Protein AF-A0A7V5YYI8-F1 (afdb_monomer)

Secondary structure (DSSP, 8-state):
--HHHHHHHHHHHHT-SSHHHHHHHHHH-GGGGSHHHHHHHHHHHHHHHHTT-HHHHHHHHHHHHHHHHHHHH-HHHHHHHHHHHHHHHHHHHHHHHHHHS-SS--HHHHHHHHHHT--SHHHHHHHHHH-THHHH-HHHHHHHHHHHHHHHHTT-HHHHHHHHHHHHHHHHHHHS-HHHHHHHHHHHSSSHHHHHHHHHH-GGGGSHHHHHHHHHHHHHHHHTT-HHHHHHHHHHHHHHHHHHHH-HHHHHHHHHHHHSS----

Radius of gyration: 24.57 Å; Cα contacts (8 Å, |Δi|>4): 211; chains: 1; bounding box: 51×62×62 Å

Structure (mmCIF, N/CA/C/O backbone):
data_AF-A0A7V5YYI8-F1
#
_entry.id   AF-A0A7V5YYI8-F1
#
loop_
_atom_site.group_PDB
_atom_site.id
_atom_site.type_symbol
_atom_site.label_atom_id
_atom_site.label_alt_id
_atom_site.label_comp_id
_atom_site.label_asym_id
_atom_site.label_entity_id
_atom_site.label_seq_id
_atom_site.pdbx_PDB_ins_code
_atom_site.Cartn_x
_atom_site.Cartn_y
_atom_site.Cartn_z
_atom_site.occupancy
_atom_site.B_iso_or_equiv
_atom_site.auth_seq_id
_atom_site.auth_comp_id
_atom_site.auth_asym_id
_atom_site.auth_atom_id
_atom_site.pdbx_PDB_model_num
ATOM 1 N N . MET A 1 1 ? 4.344 -17.122 32.548 1.00 56.44 1 MET A N 1
ATOM 2 C CA . MET A 1 1 ? 3.849 -16.852 31.183 1.00 56.44 1 MET A CA 1
ATOM 3 C C . MET A 1 1 ? 5.067 -16.509 30.345 1.00 56.44 1 MET A C 1
ATOM 5 O O . MET A 1 1 ? 5.864 -15.720 30.839 1.00 56.44 1 MET A O 1
ATOM 9 N N . SER A 1 2 ? 5.292 -17.155 29.197 1.00 69.56 2 SER A N 1
ATOM 10 C CA . SER A 1 2 ? 6.447 -16.825 28.349 1.00 69.56 2 SER A CA 1
ATOM 11 C C . SER A 1 2 ? 6.115 -15.616 27.478 1.00 69.56 2 SER A C 1
ATOM 13 O O . SER A 1 2 ? 5.008 -15.518 26.955 1.00 69.56 2 SER A O 1
ATOM 15 N N . ILE A 1 3 ? 7.074 -14.702 27.344 1.00 70.69 3 ILE A N 1
ATOM 16 C CA . ILE A 1 3 ? 6.994 -13.533 26.455 1.00 70.69 3 ILE A CA 1
ATOM 17 C C . ILE A 1 3 ? 6.739 -13.980 25.005 1.00 70.69 3 ILE A C 1
ATOM 19 O O . ILE A 1 3 ? 5.979 -13.334 24.291 1.00 70.69 3 ILE A O 1
ATOM 23 N N . ASP A 1 4 ? 7.272 -15.143 24.629 1.00 77.12 4 ASP A N 1
ATOM 24 C CA . ASP A 1 4 ? 7.155 -15.722 23.288 1.00 77.12 4 ASP A CA 1
ATOM 25 C C . ASP A 1 4 ? 5.700 -15.960 22.853 1.00 77.12 4 ASP A C 1
ATOM 27 O O . ASP A 1 4 ? 5.361 -15.707 21.704 1.00 77.12 4 ASP A O 1
ATOM 31 N N . ARG A 1 5 ? 4.807 -16.368 23.773 1.00 84.56 5 ARG A N 1
ATOM 32 C CA . ARG A 1 5 ? 3.385 -16.579 23.435 1.00 84.56 5 ARG A CA 1
ATOM 33 C C . ARG A 1 5 ? 2.636 -15.281 23.158 1.00 84.56 5 ARG A C 1
ATOM 35 O O . ARG A 1 5 ? 1.771 -15.254 22.293 1.00 84.56 5 ARG A O 1
ATOM 42 N N . LEU A 1 6 ? 2.945 -14.220 23.905 1.00 88.38 6 LEU A N 1
ATOM 43 C CA . LEU A 1 6 ? 2.296 -12.926 23.706 1.00 88.38 6 LEU A CA 1
ATOM 44 C C . LEU A 1 6 ? 2.734 -12.299 22.379 1.00 88.38 6 LEU A C 1
ATOM 46 O O . LEU A 1 6 ? 1.905 -11.737 21.672 1.00 88.38 6 LEU A O 1
ATOM 50 N N . ALA A 1 7 ? 4.022 -12.413 22.045 1.00 86.50 7 ALA A N 1
ATOM 51 C CA . ALA A 1 7 ? 4.552 -11.935 20.774 1.00 86.50 7 ALA A CA 1
ATOM 52 C C . ALA A 1 7 ? 3.894 -12.654 19.585 1.00 86.50 7 ALA A C 1
ATOM 54 O O . ALA A 1 7 ? 3.411 -11.986 18.677 1.00 86.50 7 ALA A O 1
ATOM 55 N N . GLU A 1 8 ? 3.791 -13.986 19.640 1.00 88.88 8 GLU A N 1
ATOM 56 C CA . GLU A 1 8 ? 3.141 -14.794 18.600 1.00 88.88 8 GLU A CA 1
ATOM 57 C C . GLU A 1 8 ? 1.654 -14.438 18.431 1.00 88.88 8 GLU A C 1
ATOM 59 O O . GLU A 1 8 ? 1.198 -14.188 17.317 1.00 88.88 8 GLU A O 1
ATOM 64 N N . ALA A 1 9 ? 0.892 -14.344 19.528 1.00 92.56 9 ALA A N 1
ATOM 65 C CA . ALA A 1 9 ? -0.520 -13.964 19.462 1.00 92.56 9 ALA A CA 1
ATOM 66 C C . ALA A 1 9 ? -0.716 -12.550 18.887 1.00 92.56 9 ALA A C 1
ATOM 68 O O . ALA A 1 9 ? -1.695 -12.289 18.189 1.00 92.56 9 ALA A O 1
ATOM 69 N N . MET A 1 10 ? 0.205 -11.630 19.183 1.00 92.31 10 MET A N 1
ATOM 70 C CA . MET A 1 10 ? 0.140 -10.258 18.688 1.00 92.31 10 MET A CA 1
ATOM 71 C C . MET A 1 10 ? 0.493 -10.174 17.205 1.00 92.31 10 MET A C 1
ATOM 73 O O . MET A 1 10 ? -0.169 -9.449 16.473 1.00 92.31 10 MET A O 1
ATOM 77 N N . GLU A 1 11 ? 1.487 -10.940 16.756 1.00 90.06 11 GLU A N 1
ATOM 78 C CA . GLU A 1 11 ? 1.820 -11.072 15.338 1.00 90.06 11 GLU A CA 1
ATOM 79 C C . GLU A 1 11 ? 0.645 -11.651 14.543 1.00 90.06 11 GLU A C 1
ATOM 81 O O . GLU A 1 11 ? 0.290 -11.106 13.502 1.00 90.06 11 GLU A O 1
ATOM 86 N N . GLN A 1 12 ? -0.008 -12.700 15.055 1.00 92.12 12 GLN A N 1
ATOM 87 C CA . GLN A 1 12 ? -1.204 -13.269 14.428 1.00 92.12 12 GLN A CA 1
ATOM 88 C C . GLN A 1 12 ? -2.349 -12.254 14.363 1.00 92.12 12 GLN A C 1
ATOM 90 O O . GLN A 1 12 ? -2.999 -12.130 13.332 1.00 92.12 12 GLN A O 1
ATOM 95 N N . PHE A 1 13 ? -2.599 -11.520 15.453 1.00 93.69 13 PHE A N 1
ATOM 96 C CA . PHE A 1 13 ? -3.671 -10.525 15.504 1.00 93.69 13 PHE A CA 1
ATOM 97 C C . PHE A 1 13 ? -3.441 -9.369 14.530 1.00 93.69 13 PHE A C 1
ATOM 99 O O . PHE A 1 13 ? -4.373 -8.956 13.854 1.00 93.69 13 PHE A O 1
ATOM 106 N N . VAL A 1 14 ? -2.217 -8.846 14.468 1.00 90.06 14 VAL A N 1
ATOM 107 C CA . VAL A 1 14 ? -1.880 -7.729 13.582 1.00 90.06 14 VAL A CA 1
ATOM 108 C C . VAL A 1 14 ? -1.895 -8.164 12.117 1.00 90.06 14 VAL A C 1
ATOM 110 O O . VAL A 1 14 ? -2.274 -7.372 11.275 1.00 90.06 14 VAL A O 1
ATOM 113 N N . ASN A 1 15 ? -1.526 -9.405 11.795 1.00 88.00 15 ASN A N 1
ATOM 114 C CA . ASN A 1 15 ? -1.472 -9.886 10.409 1.00 88.00 15 ASN A CA 1
ATOM 115 C C . ASN A 1 15 ? -2.723 -10.665 9.964 1.00 88.00 15 ASN A C 1
ATOM 117 O O . ASN A 1 15 ? -2.660 -11.392 8.975 1.00 88.00 15 ASN A O 1
ATOM 121 N N . SER A 1 16 ? -3.837 -10.569 10.691 1.00 90.25 16 SER A N 1
ATOM 122 C CA . SER A 1 16 ? -5.078 -11.262 10.328 1.00 90.25 16 SER A CA 1
ATOM 123 C C . SER A 1 16 ? -5.602 -10.811 8.963 1.00 90.25 16 SER A C 1
ATOM 125 O O . SER A 1 16 ? -5.573 -9.616 8.661 1.00 90.25 16 SER A O 1
ATOM 127 N N . GLU A 1 17 ? -6.162 -11.735 8.185 1.00 81.06 17 GLU A N 1
ATOM 128 C CA . GLU A 1 17 ? -6.687 -11.439 6.847 1.00 81.06 17 GLU A CA 1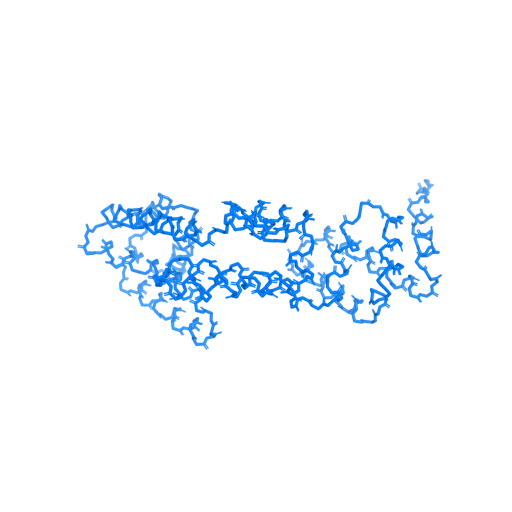
ATOM 129 C C . GLU A 1 17 ? -7.975 -10.605 6.898 1.00 81.06 17 GLU A C 1
ATOM 131 O O . GLU A 1 17 ? -8.233 -9.783 6.015 1.00 81.06 17 GLU A O 1
ATOM 136 N N . ASP A 1 18 ? -8.789 -10.802 7.939 1.00 86.31 18 ASP A N 1
ATOM 137 C CA . ASP A 1 18 ? -10.048 -10.092 8.132 1.00 86.31 18 ASP A CA 1
ATOM 138 C C . ASP A 1 18 ? -10.411 -9.868 9.613 1.00 86.31 18 ASP A C 1
ATOM 140 O O . ASP A 1 18 ? -9.804 -10.406 10.546 1.00 86.31 18 ASP A O 1
ATOM 144 N N . TRP A 1 19 ? -11.445 -9.049 9.834 1.00 88.31 19 TRP A N 1
ATOM 145 C CA . TRP A 1 19 ? -11.933 -8.705 11.171 1.00 88.31 19 TRP A CA 1
ATOM 146 C C . TRP A 1 19 ? -12.510 -9.904 11.943 1.00 88.31 19 TRP A C 1
ATOM 148 O O . TRP A 1 19 ? -12.444 -9.916 13.175 1.00 88.31 19 TRP A O 1
ATOM 158 N N . ASP A 1 20 ? -13.034 -10.927 11.261 1.00 90.75 20 ASP A N 1
ATOM 159 C CA . ASP A 1 20 ? -13.575 -12.134 11.896 1.00 90.75 20 ASP A CA 1
ATOM 160 C C . ASP A 1 20 ? -12.450 -13.052 12.405 1.00 90.75 20 ASP A C 1
ATOM 162 O O . ASP A 1 20 ? -12.562 -13.675 13.468 1.00 90.75 20 ASP A O 1
ATOM 166 N N . GLU A 1 21 ? -11.347 -13.158 11.667 1.00 92.69 21 GLU A N 1
ATOM 167 C CA . GLU A 1 21 ? -10.118 -13.818 12.091 1.00 92.69 21 GLU A CA 1
ATOM 168 C C . GLU A 1 21 ? -9.463 -13.077 13.255 1.00 92.69 21 GLU A C 1
ATOM 170 O O . GLU A 1 21 ? -9.247 -13.690 14.307 1.00 92.69 21 GLU A O 1
ATOM 175 N N . ALA A 1 22 ? -9.245 -11.764 13.128 1.00 93.75 22 ALA A N 1
ATOM 176 C CA . ALA A 1 22 ? -8.729 -10.931 14.213 1.00 93.75 22 ALA A CA 1
ATOM 177 C C . ALA A 1 22 ? -9.541 -11.122 15.500 1.00 93.75 22 ALA A C 1
ATOM 179 O O . ALA A 1 22 ? -8.985 -11.314 16.586 1.00 93.75 22 ALA A O 1
ATOM 180 N N . ARG A 1 23 ? -10.874 -11.138 15.388 1.00 95.31 23 ARG A N 1
ATOM 181 C CA . ARG A 1 23 ? -11.764 -11.354 16.528 1.00 95.31 23 ARG A CA 1
ATOM 182 C C . ARG A 1 23 ? -11.538 -12.711 17.181 1.00 95.31 23 ARG A C 1
ATOM 184 O O . ARG A 1 23 ? -11.415 -12.779 18.404 1.00 95.31 23 ARG A O 1
ATOM 191 N N . ARG A 1 24 ? -11.478 -13.786 16.388 1.00 95.25 24 ARG A N 1
ATOM 192 C CA . ARG A 1 24 ? -11.225 -15.145 16.894 1.00 95.25 24 ARG A CA 1
ATOM 193 C C . ARG A 1 24 ? -9.877 -15.239 17.603 1.00 95.25 24 ARG A C 1
ATOM 195 O O . ARG A 1 24 ? -9.794 -15.895 18.640 1.00 95.25 24 ARG A O 1
ATOM 202 N N . ILE A 1 25 ? -8.851 -14.559 17.093 1.00 96.12 25 ILE A N 1
ATOM 203 C CA . ILE A 1 25 ? -7.525 -14.506 17.720 1.00 96.12 25 ILE A CA 1
ATOM 204 C C . ILE A 1 25 ? -7.603 -13.819 19.087 1.00 96.12 25 ILE A C 1
ATOM 206 O O . ILE A 1 25 ? -7.087 -14.363 20.063 1.00 96.12 25 ILE A O 1
ATOM 210 N N . VAL A 1 26 ? -8.294 -12.680 19.199 1.00 96.19 26 VAL A N 1
ATOM 211 C CA . VAL A 1 26 ? -8.466 -11.973 20.483 1.00 96.19 26 VAL A CA 1
ATOM 212 C C . VAL A 1 26 ? -9.304 -12.786 21.476 1.00 96.19 26 VAL A C 1
ATOM 214 O O . VAL A 1 26 ? -8.990 -12.821 22.665 1.00 96.19 26 VAL A O 1
ATOM 217 N N . GLU A 1 27 ? -10.350 -13.476 21.013 1.00 95.94 27 GLU A N 1
ATOM 218 C CA . GLU A 1 27 ? -11.165 -14.365 21.854 1.00 95.94 27 GLU A CA 1
ATOM 219 C C . GLU A 1 27 ? -10.365 -15.579 22.364 1.00 95.94 27 GLU A C 1
ATOM 221 O O . GLU A 1 27 ? -10.558 -16.003 23.506 1.00 95.94 27 GLU A O 1
ATOM 226 N N . ALA A 1 28 ? -9.458 -16.122 21.545 1.00 95.50 28 ALA A N 1
ATOM 227 C CA . ALA A 1 28 ? -8.606 -17.256 21.902 1.00 95.50 28 ALA A CA 1
ATOM 228 C C . ALA A 1 28 ? -7.411 -16.871 22.792 1.00 95.50 28 ALA A C 1
ATOM 230 O O . ALA A 1 28 ? -6.951 -17.704 23.575 1.00 95.50 28 ALA A O 1
ATOM 231 N N . ASN A 1 29 ? -6.937 -15.624 22.697 1.00 95.31 29 ASN A N 1
ATOM 232 C CA . ASN A 1 29 ? -5.735 -15.129 23.372 1.00 95.31 29 ASN A CA 1
ATOM 233 C C . ASN A 1 29 ? -6.059 -13.892 24.236 1.00 95.31 29 ASN A C 1
ATOM 235 O O . ASN A 1 29 ? -5.705 -12.763 23.877 1.00 95.31 29 ASN A O 1
ATOM 239 N N . PRO A 1 30 ? -6.732 -14.059 25.392 1.00 92.31 30 PRO A N 1
ATOM 240 C CA . PRO A 1 30 ? -7.128 -12.943 26.256 1.00 92.31 30 PRO A CA 1
ATOM 241 C C . PRO A 1 30 ? -5.943 -12.125 26.800 1.00 92.31 30 PRO A C 1
ATOM 243 O O . PRO A 1 30 ? -6.131 -10.989 27.238 1.00 92.31 30 PRO A O 1
ATOM 246 N N . GLU A 1 31 ? -4.719 -12.659 26.763 1.00 93.38 31 GLU A N 1
ATOM 247 C CA . GLU A 1 31 ? -3.481 -11.932 27.054 1.00 93.38 31 GLU A CA 1
ATOM 248 C C . GLU A 1 31 ? -3.262 -10.702 26.160 1.00 93.38 31 GLU A C 1
ATOM 250 O O . GLU A 1 31 ? -2.620 -9.749 26.610 1.00 93.38 31 GLU A O 1
ATOM 255 N N . LEU A 1 32 ? -3.849 -10.662 24.958 1.00 95.50 32 LEU A N 1
ATOM 256 C CA . LEU A 1 32 ? -3.825 -9.493 24.069 1.00 95.50 32 LEU A CA 1
ATOM 257 C C . LEU A 1 32 ? -4.548 -8.279 24.665 1.00 95.50 32 LEU A C 1
ATOM 259 O O . LEU A 1 32 ? -4.256 -7.142 24.310 1.00 95.50 32 LEU A O 1
ATOM 263 N N . LEU A 1 33 ? -5.459 -8.496 25.616 1.00 96.00 33 LEU A N 1
ATOM 264 C CA . LEU A 1 33 ? -6.174 -7.430 26.322 1.00 96.00 33 LEU A CA 1
ATOM 265 C C . LEU A 1 33 ? -5.462 -6.983 27.609 1.00 96.00 33 LEU A C 1
ATOM 267 O O . LEU A 1 33 ? -6.016 -6.203 28.389 1.00 96.00 33 LEU A O 1
ATOM 271 N N . SER A 1 34 ? -4.255 -7.491 27.868 1.00 95.00 34 SER A N 1
ATOM 272 C CA . SER A 1 34 ? -3.467 -7.115 29.041 1.00 95.00 34 SER A CA 1
ATOM 273 C C . SER A 1 34 ? -2.811 -5.740 28.885 1.00 95.00 34 SER A C 1
ATOM 275 O O . SER A 1 34 ? -2.532 -5.279 27.779 1.00 95.00 34 SER A O 1
ATOM 277 N N . ASP A 1 35 ? -2.495 -5.097 30.013 1.00 94.50 35 ASP A N 1
ATOM 278 C CA . ASP A 1 35 ? -1.718 -3.849 30.004 1.00 94.50 35 ASP A CA 1
ATOM 279 C C . ASP A 1 35 ? -0.333 -4.052 29.366 1.00 94.50 35 ASP A C 1
ATOM 281 O O . ASP A 1 35 ? 0.179 -3.151 28.712 1.00 94.50 35 ASP A O 1
ATOM 285 N N . GLN A 1 36 ? 0.247 -5.251 29.500 1.00 93.00 36 GLN A N 1
ATOM 286 C CA . GLN A 1 36 ? 1.530 -5.596 28.888 1.00 93.00 36 GLN A CA 1
ATOM 287 C C . GLN A 1 36 ? 1.454 -5.601 27.355 1.00 93.00 36 GLN A C 1
ATOM 289 O O . GLN A 1 36 ? 2.355 -5.073 26.710 1.00 93.00 36 GLN A O 1
ATOM 294 N N . ALA A 1 37 ? 0.389 -6.162 26.773 1.00 93.25 37 ALA A N 1
ATOM 295 C CA . ALA A 1 37 ? 0.192 -6.180 25.322 1.00 93.25 37 ALA A CA 1
ATOM 296 C C . ALA A 1 37 ? 0.042 -4.758 24.756 1.00 93.25 37 ALA A C 1
ATOM 298 O O . ALA A 1 37 ? 0.705 -4.382 23.791 1.00 93.25 37 ALA A O 1
ATOM 299 N N . LEU A 1 38 ? -0.779 -3.930 25.410 1.00 94.06 38 LEU A N 1
ATOM 300 C CA . LEU A 1 38 ? -0.997 -2.537 25.011 1.00 94.06 38 LEU A CA 1
ATOM 301 C C . LEU A 1 38 ? 0.255 -1.674 25.180 1.00 94.06 38 LEU A C 1
ATOM 303 O O . LEU A 1 38 ? 0.505 -0.791 24.359 1.00 94.06 38 LEU A O 1
ATOM 307 N N . GLN A 1 39 ? 1.046 -1.924 26.223 1.00 94.00 39 GLN A N 1
ATOM 308 C CA . GLN A 1 39 ? 2.329 -1.259 26.420 1.00 94.00 39 GLN A CA 1
ATOM 309 C C . GLN A 1 39 ? 3.310 -1.621 25.300 1.00 94.00 39 GLN A C 1
ATOM 311 O O . GLN A 1 39 ? 3.905 -0.722 24.714 1.00 94.00 39 GLN A O 1
ATOM 316 N N . LEU A 1 40 ? 3.405 -2.903 24.941 1.00 91.44 40 LEU A N 1
ATOM 317 C CA . LEU A 1 40 ? 4.270 -3.369 23.857 1.00 91.44 40 LEU A CA 1
ATOM 318 C C . LEU A 1 40 ? 3.879 -2.758 22.501 1.00 91.44 40 LEU A C 1
ATOM 320 O O . LEU A 1 40 ? 4.746 -2.300 21.762 1.00 91.44 40 LEU A O 1
ATOM 324 N N . LEU A 1 41 ? 2.578 -2.666 22.196 1.00 93.25 41 LEU A N 1
ATOM 325 C CA . LEU A 1 41 ? 2.105 -1.943 21.008 1.00 93.25 41 LEU A CA 1
ATOM 326 C C . LEU A 1 41 ? 2.489 -0.463 21.059 1.00 93.25 41 LEU A C 1
ATOM 328 O O . LEU A 1 41 ? 2.942 0.085 20.061 1.00 93.25 41 LEU A O 1
ATOM 332 N N . SER A 1 42 ? 2.340 0.179 22.219 1.00 94.62 42 SER A N 1
ATOM 333 C CA . SER A 1 42 ? 2.664 1.602 22.394 1.00 94.62 42 SER A CA 1
ATOM 334 C C . SER A 1 42 ? 4.155 1.888 22.176 1.00 94.62 42 SER A C 1
ATOM 336 O O . SER A 1 42 ? 4.503 2.902 21.575 1.00 94.62 42 SER A O 1
ATOM 338 N N . GLU A 1 43 ? 5.025 0.989 22.637 1.00 93.38 43 GLU A N 1
ATOM 339 C CA . GLU A 1 43 ? 6.474 1.048 22.413 1.00 93.38 43 GLU A CA 1
ATOM 340 C C . GLU A 1 43 ? 6.810 0.864 20.927 1.00 93.38 43 GLU A C 1
ATOM 342 O O . GLU A 1 43 ? 7.477 1.721 20.349 1.00 93.38 43 GLU A O 1
ATOM 347 N N . ASN A 1 44 ? 6.245 -0.156 20.271 1.00 90.75 44 ASN A N 1
ATOM 348 C CA . ASN A 1 44 ? 6.439 -0.381 18.834 1.00 90.75 44 ASN A CA 1
ATOM 349 C C . ASN A 1 44 ? 5.975 0.814 17.983 1.00 90.75 44 ASN A C 1
ATOM 351 O O . ASN A 1 44 ? 6.669 1.225 17.056 1.00 90.75 44 ASN A O 1
ATOM 355 N N . ILE A 1 45 ? 4.820 1.406 18.306 1.00 93.94 45 ILE A N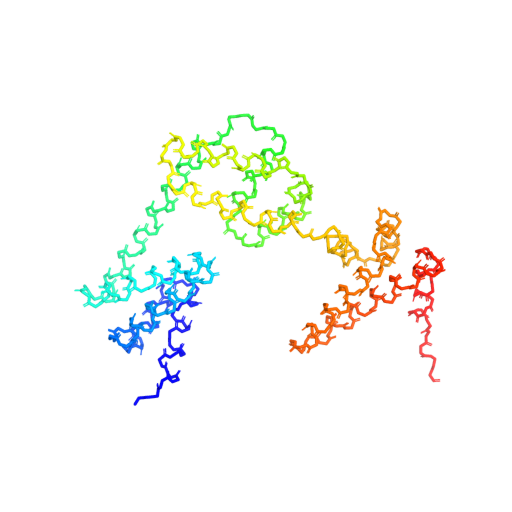 1
ATOM 356 C CA . ILE A 1 45 ? 4.301 2.606 17.631 1.00 93.94 45 ILE A CA 1
ATOM 357 C C . ILE A 1 45 ? 5.294 3.771 17.767 1.00 93.94 45 ILE A C 1
ATOM 359 O O . ILE A 1 45 ? 5.579 4.468 16.790 1.00 93.94 45 ILE A O 1
ATOM 363 N N . ALA A 1 46 ? 5.848 3.990 18.963 1.00 93.62 46 ALA A N 1
ATOM 364 C CA . ALA A 1 46 ? 6.828 5.048 19.199 1.00 93.62 46 ALA A CA 1
ATOM 365 C C . ALA A 1 46 ? 8.145 4.812 18.433 1.00 93.62 46 ALA A C 1
ATOM 367 O O . ALA A 1 46 ? 8.721 5.759 17.883 1.00 93.62 46 ALA A O 1
ATOM 368 N N . ASP A 1 47 ? 8.595 3.561 18.343 1.00 91.81 47 ASP A N 1
ATOM 369 C CA . ASP A 1 47 ? 9.791 3.177 17.590 1.00 91.81 47 ASP A CA 1
ATOM 370 C C . ASP A 1 47 ? 9.599 3.379 16.077 1.00 91.81 47 ASP A C 1
ATOM 372 O O . ASP A 1 47 ? 10.466 3.952 15.402 1.00 91.81 47 ASP A O 1
ATOM 376 N N . TYR A 1 48 ? 8.437 3.003 15.532 1.00 89.88 48 TYR A N 1
ATOM 377 C CA . TYR A 1 48 ? 8.122 3.232 14.119 1.00 89.88 48 TYR A CA 1
ATOM 378 C C . TYR A 1 48 ? 8.025 4.719 13.773 1.00 89.88 48 TYR A C 1
ATOM 380 O O . TYR A 1 48 ? 8.614 5.155 12.782 1.00 89.88 48 TYR A O 1
ATOM 388 N N . ARG A 1 49 ? 7.427 5.542 14.640 1.00 89.62 49 ARG A N 1
ATOM 389 C CA . ARG A 1 49 ? 7.454 7.008 14.481 1.00 89.62 49 ARG A CA 1
ATOM 390 C C . ARG A 1 49 ? 8.870 7.573 14.498 1.00 89.62 49 ARG A C 1
ATOM 392 O O . ARG A 1 49 ? 9.222 8.425 13.684 1.00 89.62 49 ARG A O 1
ATOM 399 N N . THR A 1 50 ? 9.721 7.077 15.393 1.00 91.06 50 THR A N 1
ATOM 400 C CA . THR A 1 50 ? 11.125 7.513 15.479 1.00 91.06 50 THR A CA 1
ATOM 401 C C . THR A 1 50 ? 11.900 7.184 14.199 1.00 91.06 50 THR A C 1
ATOM 403 O O . THR A 1 50 ? 12.752 7.963 13.767 1.00 91.06 50 THR A O 1
ATOM 406 N N . THR A 1 51 ? 11.569 6.066 13.553 1.00 85.94 51 THR A N 1
ATOM 407 C CA . THR A 1 51 ? 12.152 5.639 12.272 1.00 85.94 51 THR A CA 1
ATOM 408 C C . THR A 1 51 ? 11.422 6.193 11.040 1.00 85.94 51 THR A C 1
ATOM 410 O O . THR A 1 51 ? 11.790 5.840 9.921 1.00 85.94 51 THR A O 1
ATOM 413 N N . ARG A 1 52 ? 10.461 7.117 11.225 1.00 83.75 52 ARG A N 1
ATOM 414 C CA . ARG A 1 52 ? 9.642 7.749 10.168 1.00 83.75 52 ARG A CA 1
ATOM 415 C C . ARG A 1 52 ? 8.843 6.751 9.323 1.00 83.75 52 ARG A C 1
ATOM 417 O O . ARG A 1 52 ? 8.654 6.953 8.127 1.00 83.75 52 ARG A O 1
ATOM 424 N N . ARG A 1 53 ? 8.398 5.669 9.956 1.00 77.12 53 ARG A N 1
ATOM 425 C CA . ARG A 1 53 ? 7.479 4.663 9.412 1.00 77.12 53 ARG A CA 1
ATOM 426 C C . ARG A 1 53 ? 6.070 4.953 9.933 1.00 77.12 53 ARG A C 1
ATOM 428 O O . 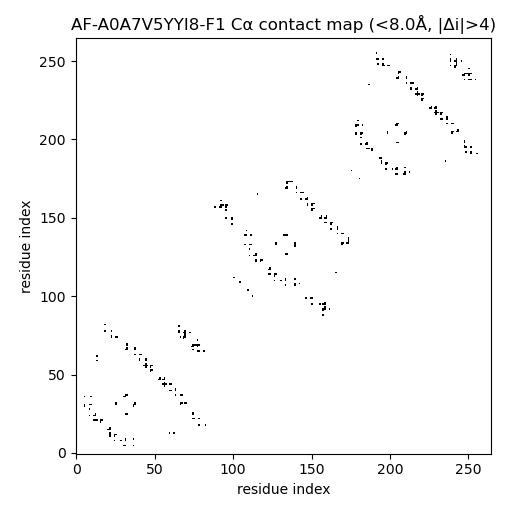ARG A 1 53 ? 5.515 4.181 10.715 1.00 77.12 53 ARG A O 1
ATOM 435 N N . ASP A 1 54 ? 5.564 6.139 9.602 1.00 81.31 54 ASP A N 1
ATOM 436 C CA . ASP A 1 54 ? 4.306 6.658 10.154 1.00 81.31 54 ASP A CA 1
ATOM 437 C C . ASP A 1 54 ? 3.092 5.834 9.694 1.00 81.31 54 ASP A C 1
ATOM 439 O O . ASP A 1 54 ? 2.163 5.642 10.468 1.00 81.31 54 ASP A O 1
ATOM 443 N N . ASP A 1 55 ? 3.157 5.256 8.495 1.00 77.56 55 ASP A N 1
ATOM 444 C CA . ASP A 1 55 ? 2.191 4.299 7.946 1.00 77.56 55 ASP A CA 1
ATOM 445 C C . ASP A 1 55 ? 2.021 3.061 8.843 1.00 77.56 55 ASP A C 1
ATOM 447 O O . ASP A 1 55 ? 0.912 2.698 9.235 1.00 77.56 55 ASP A O 1
ATOM 451 N N . VAL A 1 56 ? 3.137 2.446 9.245 1.00 83.31 56 VAL A N 1
ATOM 452 C CA . VAL A 1 56 ? 3.129 1.281 10.140 1.00 83.31 56 VAL A CA 1
ATOM 453 C C . VAL A 1 56 ? 2.662 1.677 11.541 1.00 83.31 56 VAL A C 1
ATOM 455 O O . VAL A 1 56 ? 1.973 0.908 12.211 1.00 83.31 56 VAL A O 1
ATOM 458 N N . ALA A 1 57 ? 3.024 2.877 11.998 1.00 89.31 57 ALA A N 1
ATOM 459 C CA . ALA A 1 57 ? 2.585 3.384 13.290 1.00 89.31 57 ALA A CA 1
ATOM 460 C C . ALA A 1 57 ? 1.064 3.609 13.335 1.00 89.31 57 ALA A C 1
ATOM 462 O O . ALA A 1 57 ? 0.431 3.163 14.289 1.00 89.31 57 ALA A O 1
ATOM 463 N N . GLU A 1 58 ? 0.480 4.245 12.314 1.00 87.31 58 GLU A N 1
ATOM 464 C CA . GLU A 1 58 ? -0.971 4.454 12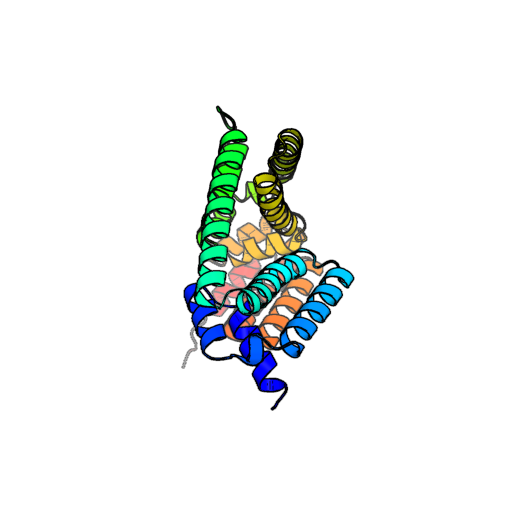.191 1.00 87.31 58 GLU A CA 1
ATOM 465 C C . GLU A 1 58 ? -1.720 3.115 12.152 1.00 87.31 58 GLU A C 1
ATOM 467 O O . GLU A 1 58 ? -2.668 2.909 12.911 1.00 87.31 58 GLU A O 1
ATOM 472 N N . TYR A 1 59 ? -1.226 2.156 11.365 1.00 86.94 59 TYR A N 1
ATOM 473 C CA . TYR A 1 59 ? -1.790 0.808 11.299 1.00 86.94 59 TYR A CA 1
ATOM 474 C C . TYR A 1 59 ? -1.828 0.108 12.669 1.00 86.94 59 TYR A C 1
ATOM 476 O O . TYR A 1 59 ? -2.849 -0.454 13.076 1.00 86.94 59 TYR A O 1
ATOM 484 N N . LEU A 1 60 ? -0.733 0.168 13.433 1.00 91.81 60 LEU A N 1
ATOM 485 C CA . LEU A 1 60 ? -0.680 -0.411 14.779 1.00 91.81 60 LEU A CA 1
ATOM 486 C C . LEU A 1 60 ? -1.538 0.359 15.793 1.00 91.81 60 LEU A C 1
ATOM 488 O O . LEU A 1 60 ? -2.034 -0.239 16.754 1.00 91.81 60 LEU A O 1
ATOM 492 N N . GLU A 1 61 ? -1.734 1.664 15.605 1.00 94.12 61 GLU A N 1
ATOM 493 C CA . GLU A 1 61 ? -2.623 2.470 16.443 1.00 94.12 61 GLU A CA 1
ATOM 494 C C . GLU A 1 61 ? -4.083 2.037 16.315 1.00 94.12 61 GLU A C 1
ATOM 496 O O . GLU A 1 61 ? -4.760 1.930 17.341 1.00 94.12 61 GLU A O 1
ATOM 501 N N . GLU A 1 62 ? -4.549 1.711 15.108 1.00 91.38 62 GLU A N 1
ATOM 502 C CA . GLU A 1 62 ? -5.897 1.172 14.888 1.00 91.38 62 GLU A CA 1
ATOM 503 C C . GLU A 1 62 ? -6.100 -0.155 15.639 1.00 91.38 62 GLU A C 1
ATOM 505 O O . GLU A 1 62 ? -7.073 -0.322 16.384 1.00 91.38 62 GLU A O 1
ATOM 510 N N . HIS A 1 63 ? -5.128 -1.066 15.539 1.00 93.56 63 HIS A N 1
ATOM 511 C CA . HIS A 1 63 ? -5.141 -2.356 16.235 1.00 93.56 63 HIS A CA 1
ATOM 512 C C . HIS A 1 63 ? -5.123 -2.188 17.759 1.00 93.56 63 HIS A C 1
ATOM 514 O O . HIS A 1 63 ? -5.903 -2.815 18.482 1.00 93.56 63 HIS A O 1
ATOM 520 N N . ARG A 1 64 ? -4.272 -1.292 18.271 1.00 95.38 64 ARG A N 1
ATOM 521 C CA . ARG A 1 64 ? -4.207 -0.961 19.700 1.00 95.38 64 ARG A CA 1
ATOM 522 C C . ARG A 1 64 ? -5.526 -0.364 20.192 1.00 95.38 64 ARG A C 1
ATOM 524 O O . ARG A 1 64 ? -6.023 -0.782 21.239 1.00 95.38 64 ARG A O 1
ATOM 531 N N . ALA A 1 65 ? -6.102 0.582 19.451 1.00 94.94 65 ALA A N 1
ATOM 532 C CA . ALA A 1 65 ? -7.374 1.212 19.792 1.00 94.94 65 ALA A CA 1
ATOM 533 C C . ALA A 1 65 ? -8.512 0.183 19.855 1.00 94.94 65 ALA A C 1
ATOM 535 O O . ALA A 1 65 ? -9.338 0.238 20.770 1.00 94.94 65 ALA A O 1
ATOM 536 N N . LEU A 1 66 ? -8.524 -0.803 18.954 1.00 95.94 66 LEU A N 1
ATOM 537 C CA . LEU A 1 66 ? -9.487 -1.902 18.983 1.00 95.94 66 LEU A CA 1
ATOM 538 C C . LEU A 1 66 ? -9.340 -2.785 20.231 1.00 95.94 66 LEU A C 1
ATOM 540 O O . LEU A 1 66 ? -10.346 -3.129 20.861 1.00 95.94 66 LEU A O 1
ATOM 544 N N . LEU A 1 67 ? -8.115 -3.127 20.639 1.00 96.81 67 LEU A N 1
ATOM 545 C CA . LEU A 1 67 ? -7.876 -3.893 21.871 1.00 96.81 67 LEU A CA 1
ATOM 546 C C . LEU A 1 67 ? -8.283 -3.096 23.121 1.00 96.81 67 LEU A C 1
ATOM 548 O O . LEU A 1 67 ? -8.963 -3.623 24.006 1.00 96.81 67 LEU A O 1
ATOM 552 N N . GLU A 1 68 ? -7.950 -1.805 23.186 1.00 96.81 68 GLU A N 1
ATOM 553 C CA . GLU A 1 68 ? -8.410 -0.917 24.262 1.00 96.81 68 GLU A CA 1
ATOM 554 C C . GLU A 1 68 ? -9.935 -0.834 24.308 1.00 96.81 68 GLU A C 1
ATOM 556 O O . GLU A 1 68 ? -10.542 -0.941 25.379 1.00 96.81 68 GLU A O 1
ATOM 561 N N . ARG A 1 69 ? -10.573 -0.698 23.145 1.00 97.25 69 ARG A N 1
ATOM 562 C CA . ARG A 1 69 ? -12.028 -0.656 23.041 1.00 97.25 69 ARG A CA 1
ATOM 563 C C . ARG A 1 69 ? -12.654 -1.975 23.477 1.00 97.25 69 ARG A C 1
ATOM 565 O O . ARG A 1 69 ? -13.624 -1.966 24.236 1.00 97.25 69 ARG A O 1
ATOM 572 N N . SER A 1 70 ? -12.049 -3.100 23.108 1.00 97.44 70 SER A N 1
ATOM 573 C CA . SER A 1 70 ? -12.463 -4.443 23.530 1.00 97.44 70 SER A CA 1
ATOM 574 C C . SER A 1 70 ? -12.446 -4.604 25.052 1.00 97.44 70 SER A C 1
ATOM 576 O O . SER A 1 70 ? -13.354 -5.227 25.604 1.00 97.44 70 SER A O 1
ATOM 578 N N . ARG A 1 71 ? -11.494 -3.979 25.763 1.00 96.81 71 ARG A N 1
ATOM 579 C CA . ARG A 1 71 ? -11.490 -3.944 27.241 1.00 96.81 71 ARG A CA 1
ATOM 580 C C . ARG A 1 71 ? -12.649 -3.137 27.824 1.00 96.81 71 ARG A C 1
ATOM 582 O O . ARG A 1 71 ? -13.151 -3.477 28.892 1.00 96.81 71 ARG A O 1
ATOM 589 N N . GLN A 1 72 ? -13.047 -2.056 27.159 1.00 97.06 72 GLN A N 1
ATOM 590 C CA . GLN A 1 72 ? -14.072 -1.135 27.659 1.00 97.06 72 GLN A CA 1
ATOM 591 C C . GLN A 1 72 ? -15.492 -1.661 27.445 1.00 97.06 72 GLN A C 1
ATOM 593 O O . GLN A 1 72 ? -16.343 -1.506 28.320 1.00 97.06 72 GLN A O 1
ATOM 598 N N . VAL A 1 73 ? -15.761 -2.237 26.270 1.00 97.56 73 VAL A N 1
ATOM 599 C CA . VAL A 1 73 ? -17.129 -2.575 25.837 1.00 97.56 73 VAL A CA 1
ATOM 600 C C . VAL A 1 73 ? -17.331 -4.056 25.506 1.00 97.56 73 VAL A C 1
ATOM 602 O O . VAL A 1 73 ? -18.450 -4.457 25.184 1.00 97.56 73 VAL A O 1
ATOM 605 N N . GLY A 1 74 ? -16.278 -4.870 25.629 1.00 97.44 74 GLY A N 1
ATOM 606 C CA . GLY A 1 74 ? -16.251 -6.281 25.245 1.00 97.44 74 GLY A CA 1
ATOM 607 C C . GLY A 1 74 ? -15.847 -6.490 23.782 1.00 97.44 74 GLY A C 1
ATOM 608 O O . GLY A 1 74 ? -16.129 -5.651 22.927 1.00 97.44 74 GLY A O 1
ATOM 609 N N . ILE A 1 75 ? -15.219 -7.639 23.498 1.00 96.56 75 ILE A N 1
ATOM 610 C CA . ILE A 1 75 ? -14.641 -7.983 22.185 1.00 96.56 75 ILE A CA 1
ATOM 611 C C . ILE A 1 75 ? -15.687 -7.869 21.067 1.00 96.56 75 ILE A C 1
ATOM 613 O O . ILE A 1 75 ? -15.532 -7.065 20.155 1.00 96.56 75 ILE A O 1
ATOM 617 N N . ALA A 1 76 ? -16.801 -8.601 21.168 1.00 95.62 76 ALA A N 1
ATOM 618 C CA . ALA A 1 76 ? -17.810 -8.644 20.106 1.00 95.62 76 ALA A CA 1
ATOM 619 C C . ALA A 1 76 ? -18.339 -7.253 19.711 1.00 95.62 76 ALA A C 1
ATOM 621 O O . ALA A 1 76 ? -18.519 -6.967 18.531 1.00 95.62 76 ALA A O 1
ATOM 622 N N . ARG A 1 77 ? -18.563 -6.371 20.694 1.00 96.38 77 ARG A N 1
ATOM 623 C CA . ARG A 1 77 ? -19.053 -5.015 20.436 1.00 96.38 77 ARG A CA 1
ATOM 624 C C . ARG A 1 77 ? -17.974 -4.116 19.837 1.00 96.38 77 ARG A C 1
ATOM 626 O O . ARG A 1 77 ? -18.286 -3.336 18.947 1.00 96.38 77 ARG A O 1
ATOM 633 N N . ALA A 1 78 ? -16.734 -4.211 20.310 1.00 97.00 78 ALA A N 1
ATOM 634 C CA . ALA A 1 78 ? -15.636 -3.408 19.784 1.00 97.00 78 ALA A CA 1
ATOM 635 C C . ALA A 1 78 ? -15.360 -3.714 18.302 1.00 97.00 78 ALA A C 1
ATOM 637 O O . ALA A 1 78 ? -15.222 -2.787 17.511 1.00 97.00 78 ALA A O 1
ATOM 638 N N . PHE A 1 79 ? -15.384 -4.992 17.916 1.00 95.81 79 PHE A N 1
ATOM 639 C CA . PHE A 1 79 ? -15.240 -5.407 16.517 1.00 95.81 79 PHE A CA 1
ATOM 640 C C . PHE A 1 79 ? -16.416 -4.956 15.646 1.00 95.81 79 PHE A C 1
ATOM 642 O O . PHE A 1 79 ? -16.205 -4.431 14.558 1.00 95.81 79 PHE A O 1
ATOM 649 N N . GLN A 1 80 ? -17.650 -5.041 16.153 1.00 94.94 80 GLN A N 1
ATOM 650 C CA . GLN A 1 80 ? -18.810 -4.498 15.441 1.00 94.94 80 GLN A CA 1
ATOM 651 C C . GLN A 1 80 ? -18.692 -2.979 15.205 1.00 94.94 80 GLN A C 1
ATOM 653 O O . GLN A 1 80 ? -19.061 -2.490 14.137 1.00 94.94 80 GLN A O 1
ATOM 658 N N . GLU A 1 81 ? -18.203 -2.227 16.200 1.00 94.50 81 GLU A N 1
ATOM 659 C CA . GLU A 1 81 ? -17.941 -0.786 16.076 1.00 94.50 81 GLU A CA 1
ATOM 660 C C . GLU A 1 81 ? -16.832 -0.513 15.039 1.00 94.50 81 GLU A C 1
ATOM 662 O O . GLU A 1 81 ? -16.999 0.373 14.202 1.00 94.50 81 GLU A O 1
ATOM 667 N N . ALA A 1 82 ? -15.756 -1.308 15.030 1.00 92.06 82 ALA A N 1
ATOM 668 C CA . ALA A 1 82 ? -14.665 -1.190 14.059 1.00 92.06 82 ALA A CA 1
ATOM 669 C C . ALA A 1 82 ? -15.108 -1.499 12.619 1.00 92.06 82 ALA A C 1
ATOM 671 O O . ALA A 1 82 ? -14.827 -0.720 11.713 1.00 92.06 82 ALA A O 1
ATOM 672 N N . GLU A 1 83 ? -15.874 -2.568 12.396 1.00 92.00 83 GLU A N 1
ATOM 673 C CA . GLU A 1 83 ? -16.429 -2.898 11.075 1.00 92.00 83 GLU A CA 1
ATOM 674 C C . GLU A 1 83 ? -17.414 -1.838 10.564 1.00 92.00 83 GLU A C 1
ATOM 676 O O . GLU A 1 83 ? -17.503 -1.570 9.363 1.00 92.00 83 GLU A O 1
ATOM 681 N N . ALA A 1 84 ? -18.222 -1.258 11.457 1.00 92.69 84 ALA A N 1
ATOM 682 C CA . ALA A 1 84 ? -19.107 -0.155 11.098 1.00 92.69 84 ALA A CA 1
ATOM 683 C C . ALA A 1 84 ? -18.291 1.071 10.670 1.00 92.69 84 ALA A C 1
ATOM 685 O O . ALA A 1 84 ? -18.531 1.602 9.587 1.00 92.69 84 ALA A O 1
ATOM 686 N N . HIS A 1 85 ? -17.282 1.441 11.459 1.00 91.12 85 HIS A N 1
ATOM 687 C CA . HIS A 1 85 ? -16.381 2.544 11.144 1.00 91.12 85 HIS A CA 1
ATOM 688 C C . HIS A 1 85 ? -15.638 2.321 9.819 1.00 91.12 85 HIS A C 1
ATOM 690 O O . HIS A 1 85 ? -15.668 3.186 8.952 1.00 91.12 85 HIS A O 1
ATOM 696 N N . ALA A 1 86 ? -15.056 1.138 9.596 1.00 88.94 86 ALA A N 1
ATOM 697 C CA . ALA A 1 86 ? -14.357 0.808 8.353 1.00 88.94 86 ALA A CA 1
ATOM 698 C C . ALA A 1 86 ? -15.264 0.944 7.116 1.00 88.94 86 ALA A C 1
ATOM 700 O O . ALA A 1 86 ? -14.842 1.455 6.076 1.00 88.94 86 ALA A O 1
ATOM 701 N N . ARG A 1 87 ? -16.538 0.539 7.226 1.00 91.38 87 ARG A N 1
ATOM 702 C CA . ARG A 1 87 ? -17.528 0.731 6.153 1.00 91.38 87 ARG A CA 1
ATOM 703 C C . ARG A 1 87 ? -17.850 2.202 5.914 1.00 91.38 87 ARG A C 1
ATOM 705 O O . ARG A 1 87 ? -17.925 2.610 4.757 1.00 91.38 87 ARG A O 1
ATOM 712 N N . GLU A 1 88 ? -18.023 2.987 6.974 1.00 93.12 88 GLU A N 1
ATOM 713 C CA . GLU A 1 88 ? -18.261 4.431 6.874 1.00 93.12 88 GLU A CA 1
ATOM 714 C C . GLU A 1 88 ? -17.073 5.147 6.219 1.00 93.12 88 GLU A C 1
ATOM 716 O O . GLU A 1 88 ? -17.271 5.932 5.290 1.00 93.12 88 GLU A O 1
ATOM 721 N N . THR A 1 89 ? -15.843 4.817 6.623 1.00 91.38 89 THR A N 1
ATOM 722 C CA . THR A 1 89 ? -14.604 5.320 6.018 1.00 91.38 89 THR A CA 1
ATOM 723 C C . THR A 1 89 ? -14.523 4.965 4.535 1.00 91.38 89 THR A C 1
ATOM 725 O O . THR A 1 89 ? -14.272 5.837 3.704 1.00 91.38 89 THR A O 1
ATOM 728 N N . LEU A 1 90 ? -14.800 3.709 4.167 1.00 90.94 90 LEU A N 1
ATOM 729 C CA . LEU A 1 90 ? -14.788 3.270 2.771 1.00 90.94 90 LEU A CA 1
ATOM 730 C C . LEU A 1 90 ? -15.835 4.009 1.923 1.00 90.94 90 LEU A C 1
ATOM 732 O O . LEU A 1 90 ? -15.555 4.405 0.787 1.00 90.94 90 LEU A O 1
ATOM 736 N N . GLU A 1 91 ? -17.040 4.205 2.457 1.00 93.69 91 GLU A N 1
ATOM 737 C CA . GLU A 1 91 ? -18.102 4.942 1.773 1.00 93.69 91 GLU A CA 1
ATOM 738 C C . GLU A 1 91 ? -17.750 6.429 1.624 1.00 93.69 91 GLU A C 1
ATOM 740 O O . GLU A 1 91 ? -17.946 7.005 0.549 1.00 93.69 91 GLU A O 1
ATOM 745 N N . ALA A 1 92 ? -17.197 7.048 2.672 1.00 93.69 92 ALA A N 1
ATOM 746 C CA . ALA A 1 92 ? -16.719 8.425 2.643 1.00 93.69 92 ALA A CA 1
ATOM 747 C C . ALA A 1 92 ? -15.610 8.598 1.600 1.00 93.69 92 ALA A C 1
ATOM 749 O O . ALA A 1 92 ? -15.716 9.480 0.745 1.00 93.69 92 ALA A O 1
ATOM 750 N N . ARG A 1 93 ? -14.613 7.704 1.601 1.00 94.56 93 ARG A N 1
ATOM 751 C CA . ARG A 1 93 ? -13.542 7.653 0.601 1.00 94.56 93 ARG A CA 1
ATOM 752 C C . ARG A 1 93 ? -14.113 7.572 -0.806 1.00 94.56 93 ARG A C 1
ATOM 754 O O . ARG A 1 93 ? -13.768 8.396 -1.644 1.00 94.56 93 ARG A O 1
ATOM 761 N N . ARG A 1 94 ? -15.029 6.632 -1.066 1.00 93.69 94 ARG A N 1
ATOM 762 C CA . ARG A 1 94 ? -15.663 6.475 -2.385 1.00 93.69 94 ARG A CA 1
ATOM 763 C C . ARG A 1 94 ? -16.344 7.767 -2.841 1.00 93.69 94 ARG A C 1
ATOM 765 O O . ARG A 1 94 ? -16.067 8.239 -3.936 1.00 93.69 94 AR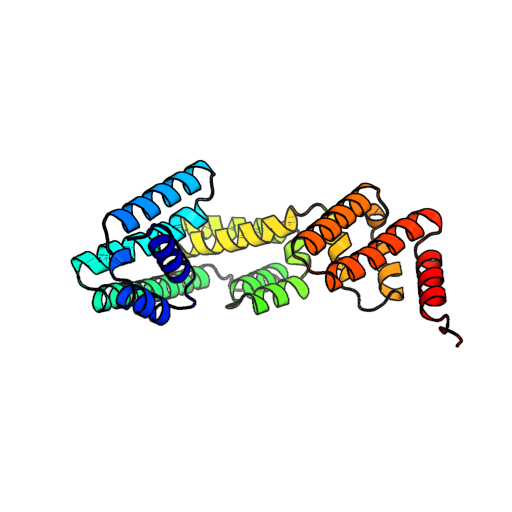G A O 1
ATOM 772 N N . LYS A 1 95 ? -17.180 8.373 -1.991 1.00 95.38 95 LYS A N 1
ATOM 773 C CA . LYS A 1 95 ? -17.876 9.633 -2.317 1.00 95.38 95 LYS A CA 1
ATOM 774 C C . LYS A 1 95 ? -16.905 10.773 -2.614 1.00 95.38 95 LYS A C 1
ATOM 776 O O . LYS A 1 95 ? -17.132 11.544 -3.542 1.00 95.38 95 LYS A O 1
ATOM 781 N N . GLN A 1 96 ? -15.847 10.889 -1.819 1.00 96.38 96 GLN A N 1
ATOM 782 C CA . GLN A 1 96 ? -14.826 11.915 -1.994 1.00 96.38 96 GLN A CA 1
ATOM 783 C C . GLN A 1 96 ? -14.027 11.703 -3.287 1.00 96.38 96 GLN A C 1
ATOM 785 O O . GLN A 1 96 ? -13.841 12.650 -4.045 1.00 96.38 96 GLN A O 1
ATOM 790 N N . MET A 1 97 ? -13.625 10.466 -3.583 1.00 95.75 97 MET A N 1
ATOM 791 C CA . MET A 1 97 ? -12.933 10.111 -4.824 1.00 95.75 97 MET A CA 1
ATOM 792 C C . MET A 1 97 ? -13.804 10.368 -6.059 1.00 95.75 97 MET A C 1
ATOM 794 O O . MET A 1 97 ? -13.338 10.972 -7.022 1.00 95.75 97 MET A O 1
ATOM 798 N N . ASP A 1 98 ? -15.084 9.989 -6.020 1.00 94.56 98 ASP A N 1
ATOM 799 C CA . ASP A 1 98 ? -16.025 10.236 -7.118 1.00 94.56 98 ASP A CA 1
ATOM 800 C C . ASP A 1 98 ? -16.205 11.736 -7.399 1.00 94.56 98 ASP A C 1
ATOM 802 O O . ASP A 1 98 ? -16.324 12.138 -8.556 1.00 94.56 98 ASP A O 1
ATOM 806 N N . ALA A 1 99 ? -16.169 12.581 -6.363 1.00 95.00 99 ALA A N 1
ATOM 807 C CA . ALA A 1 99 ? -16.257 14.035 -6.508 1.00 95.00 99 ALA A CA 1
ATOM 808 C C . ALA A 1 99 ? -15.019 14.662 -7.178 1.00 95.00 99 ALA A C 1
ATOM 810 O O . ALA A 1 99 ? -15.131 15.725 -7.789 1.00 95.00 99 ALA A O 1
ATOM 811 N N . LEU A 1 100 ? -13.854 14.013 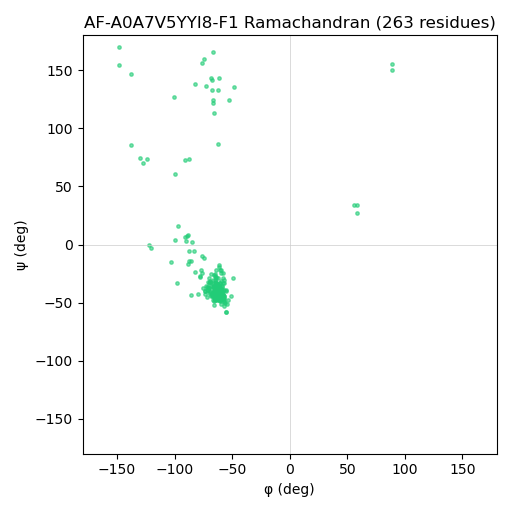-7.077 1.00 94.81 100 LEU A N 1
ATOM 812 C CA . LEU A 1 100 ? -12.602 14.448 -7.710 1.00 94.81 100 LEU A CA 1
ATOM 813 C C . LEU A 1 100 ? -12.467 13.954 -9.156 1.00 94.81 100 LEU A C 1
ATOM 815 O O . LEU A 1 100 ? -11.608 14.440 -9.898 1.00 94.81 100 LEU A O 1
ATOM 819 N N . ARG A 1 101 ? -13.289 12.983 -9.574 1.00 94.94 101 ARG A N 1
ATOM 820 C CA . ARG A 1 101 ? -13.188 12.381 -10.904 1.00 94.94 101 ARG A CA 1
ATOM 821 C C . ARG A 1 101 ? -13.541 13.414 -11.984 1.00 94.94 101 ARG A C 1
ATOM 823 O O . ARG A 1 101 ? -14.638 13.977 -11.968 1.00 94.94 101 ARG A O 1
ATOM 830 N N . PRO A 1 102 ? -12.653 13.668 -12.963 1.00 93.75 102 PRO A N 1
ATOM 831 C CA . PRO A 1 102 ? -12.943 14.606 -14.036 1.00 93.75 102 PRO A CA 1
ATOM 832 C C . PRO A 1 102 ? -14.053 14.056 -14.939 1.00 93.75 102 PRO A C 1
ATOM 834 O O . PRO A 1 102 ? -14.076 12.874 -15.274 1.00 93.75 102 PRO A O 1
ATOM 837 N N . ALA A 1 103 ? -14.945 14.934 -15.403 1.00 92.75 103 ALA A N 1
ATOM 838 C CA . ALA A 1 103 ? -16.036 14.544 -16.301 1.00 92.75 103 ALA A CA 1
ATOM 839 C C . ALA A 1 103 ? -15.542 14.032 -17.669 1.00 92.75 103 ALA A C 1
ATOM 841 O O . ALA A 1 103 ? -16.227 13.255 -18.329 1.00 92.75 103 ALA A O 1
ATOM 842 N N . GLN A 1 104 ? -14.372 14.500 -18.111 1.00 93.12 104 GLN A N 1
ATOM 843 C CA . GLN A 1 104 ? -13.731 14.113 -19.368 1.00 93.12 104 GLN A CA 1
ATOM 844 C C . GLN A 1 104 ? -12.230 13.913 -19.110 1.00 93.12 104 GLN A C 1
ATOM 846 O O . GLN A 1 104 ? -11.465 14.870 -19.253 1.00 93.12 104 GLN A O 1
ATOM 851 N N . PRO A 1 105 ? -11.808 12.715 -18.664 1.00 94.25 105 PRO A N 1
ATOM 852 C CA . PRO A 1 105 ? -10.401 12.438 -18.415 1.00 94.25 105 PRO A CA 1
ATOM 853 C C . PRO A 1 105 ? -9.607 12.414 -19.725 1.00 94.25 105 PRO A C 1
ATOM 855 O O . PRO A 1 105 ? -10.078 11.919 -20.752 1.00 94.25 105 PRO A O 1
ATOM 858 N N . THR A 1 106 ? -8.371 12.907 -19.684 1.00 94.75 106 THR A N 1
ATOM 859 C CA . THR A 1 106 ? -7.383 12.601 -20.730 1.00 94.75 106 THR A CA 1
ATOM 860 C C . THR A 1 106 ? -7.009 11.109 -20.687 1.00 94.75 106 THR A C 1
ATOM 862 O O . THR A 1 106 ? -7.292 10.448 -19.686 1.00 94.75 106 THR A O 1
ATOM 865 N N . PRO A 1 107 ? -6.346 10.551 -21.721 1.00 95.44 107 PRO A N 1
ATOM 866 C CA . PRO A 1 107 ? -5.919 9.150 -21.698 1.00 95.44 107 PRO A CA 1
ATOM 867 C C . PRO A 1 107 ? -5.090 8.787 -20.458 1.00 95.44 107 PRO A C 1
ATOM 869 O O . PRO A 1 107 ? -5.429 7.833 -19.773 1.00 95.44 107 PRO A O 1
ATOM 872 N N . LEU A 1 108 ? -4.087 9.603 -20.105 1.00 93.44 108 LEU A N 1
ATOM 873 C CA . LEU A 1 108 ? -3.274 9.388 -18.900 1.00 93.44 108 LEU A CA 1
ATOM 874 C C . LEU A 1 108 ? -4.123 9.412 -17.623 1.00 93.44 108 LEU A C 1
ATOM 876 O O . LEU A 1 108 ? -3.970 8.557 -16.757 1.00 93.44 108 LEU A O 1
ATOM 880 N N . GLN A 1 109 ? -5.039 10.378 -17.507 1.00 95.00 109 GLN A N 1
ATOM 881 C CA . GLN A 1 109 ? -5.913 10.476 -16.339 1.00 95.00 109 GLN A CA 1
ATOM 882 C C . GLN A 1 109 ? -6.813 9.247 -16.223 1.00 95.00 109 GLN A C 1
ATOM 884 O O . GLN A 1 109 ? -6.966 8.719 -15.129 1.00 95.00 109 GLN A O 1
ATOM 889 N N . ALA A 1 110 ? -7.381 8.767 -17.333 1.00 95.38 110 ALA A N 1
ATOM 890 C CA . ALA A 1 110 ? -8.209 7.564 -17.340 1.00 95.38 110 ALA A CA 1
ATOM 891 C C . ALA A 1 110 ? -7.432 6.346 -16.820 1.00 95.38 110 ALA A C 1
ATOM 893 O O . ALA A 1 110 ? -7.960 5.591 -16.007 1.00 95.38 110 ALA A O 1
ATOM 894 N N . THR A 1 111 ? -6.166 6.213 -17.213 1.00 95.44 111 THR A N 1
ATOM 895 C CA . THR A 1 111 ? -5.273 5.159 -16.729 1.00 95.44 111 THR A CA 1
ATOM 896 C C . THR A 1 111 ? -4.951 5.292 -15.235 1.00 95.44 111 THR A C 1
ATOM 898 O O . THR A 1 111 ? -4.995 4.304 -14.507 1.00 95.44 111 THR A O 1
ATOM 901 N N . VAL A 1 112 ? -4.693 6.509 -14.737 1.00 95.81 112 VAL A N 1
ATOM 902 C CA . VAL A 1 112 ? -4.515 6.749 -13.289 1.00 95.81 112 VAL A CA 1
ATOM 903 C C . VAL A 1 112 ? -5.787 6.385 -12.517 1.00 95.81 112 VAL A C 1
ATOM 905 O O . VAL A 1 112 ? -5.709 5.755 -11.469 1.00 95.81 112 VAL A O 1
ATOM 908 N N . TRP A 1 113 ? -6.970 6.711 -13.041 1.00 95.94 113 TRP A N 1
ATOM 909 C CA . TRP A 1 113 ? -8.237 6.312 -12.420 1.00 95.94 113 TRP A CA 1
ATOM 910 C C . TRP A 1 113 ? -8.466 4.802 -12.451 1.00 95.94 113 TRP A C 1
ATOM 912 O O . TRP A 1 113 ? -9.002 4.265 -11.491 1.00 95.94 113 TRP A O 1
ATOM 922 N N . GLN A 1 114 ? -8.017 4.105 -13.496 1.00 95.44 114 GLN A N 1
ATOM 923 C CA . GLN A 1 114 ? -8.048 2.644 -13.538 1.00 95.44 114 GLN A CA 1
ATOM 924 C C . GLN A 1 114 ? -7.161 2.022 -12.449 1.00 95.44 114 GLN A C 1
ATOM 926 O O . GLN A 1 114 ? -7.557 1.026 -11.850 1.00 95.44 114 GLN A O 1
ATOM 931 N N . LEU A 1 115 ? -5.999 2.625 -12.169 1.00 94.56 115 LEU A N 1
ATOM 932 C CA . LEU A 1 115 ? -5.141 2.230 -11.052 1.00 94.56 115 LEU A CA 1
ATOM 933 C C . LEU A 1 115 ? -5.832 2.488 -9.703 1.00 94.56 115 LEU A C 1
ATOM 935 O O . LEU A 1 115 ? -5.876 1.599 -8.866 1.00 94.56 115 LEU A O 1
ATOM 939 N N . LEU A 1 116 ? -6.411 3.676 -9.507 1.00 94.00 116 LEU A N 1
ATOM 940 C CA . LEU A 1 116 ? -7.104 4.044 -8.264 1.00 94.00 116 LEU A CA 1
ATOM 941 C C . LEU A 1 116 ? -8.376 3.218 -8.004 1.00 94.00 116 LEU A C 1
ATOM 943 O O . LEU A 1 116 ? -8.776 3.072 -6.849 1.00 94.00 116 LEU A O 1
ATOM 947 N N . ASP A 1 117 ? -9.011 2.705 -9.060 1.00 94.00 117 ASP A N 1
ATOM 948 C CA . ASP A 1 117 ? -10.187 1.830 -8.998 1.00 94.00 117 ASP A CA 1
ATOM 949 C C . ASP A 1 117 ? -9.815 0.349 -8.764 1.00 94.00 117 ASP A C 1
ATOM 951 O O . ASP A 1 117 ? -10.710 -0.486 -8.593 1.00 94.00 117 ASP A O 1
ATOM 955 N N . ALA A 1 118 ? -8.522 -0.002 -8.754 1.00 92.06 118 ALA A N 1
ATOM 956 C CA . ALA A 1 118 ? -8.071 -1.355 -8.451 1.00 92.06 118 ALA A CA 1
ATOM 957 C C . ALA A 1 118 ? -8.377 -1.704 -6.984 1.00 92.06 118 ALA A C 1
ATOM 959 O O . ALA A 1 118 ? -7.949 -1.031 -6.050 1.00 92.06 118 ALA A O 1
ATOM 960 N N . ASP A 1 119 ? -9.143 -2.774 -6.787 1.00 85.06 119 ASP A N 1
ATOM 961 C CA . ASP A 1 119 ? -9.615 -3.240 -5.477 1.00 85.06 119 ASP A CA 1
ATOM 962 C C . ASP A 1 119 ? -8.787 -4.410 -4.920 1.00 85.06 119 ASP A C 1
ATOM 964 O O . ASP A 1 119 ? -9.120 -4.941 -3.862 1.00 85.06 119 ASP A O 1
ATOM 968 N N . SER A 1 120 ? -7.723 -4.814 -5.621 1.00 82.94 120 SER A N 1
ATOM 969 C CA . SER A 1 120 ? -6.815 -5.874 -5.191 1.00 82.94 120 SER A CA 1
ATOM 970 C C . SER A 1 120 ? -5.383 -5.633 -5.686 1.00 82.94 120 SER A C 1
ATOM 972 O O . SER A 1 120 ? -5.201 -4.987 -6.728 1.00 82.94 120 SER A O 1
ATOM 974 N N . PRO A 1 121 ?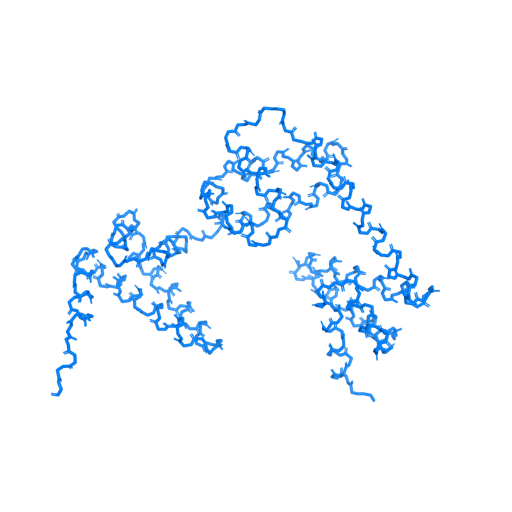 -4.365 -6.173 -4.989 1.00 80.56 121 PRO A N 1
ATOM 975 C CA . PRO A 1 121 ? -2.967 -6.088 -5.417 1.00 80.56 121 PRO A CA 1
ATOM 976 C C . PRO A 1 121 ? -2.735 -6.631 -6.832 1.00 80.56 121 PRO A C 1
ATOM 978 O O . PRO A 1 121 ? -2.039 -6.015 -7.631 1.00 80.56 121 PRO A O 1
ATOM 981 N N . GLU A 1 122 ? -3.394 -7.729 -7.203 1.00 81.44 122 GLU A N 1
ATOM 982 C CA . GLU A 1 122 ? -3.240 -8.342 -8.528 1.00 81.44 122 GLU A CA 1
ATOM 983 C C . GLU A 1 122 ? -3.753 -7.421 -9.638 1.00 81.44 122 GLU A C 1
ATOM 985 O O . GLU A 1 122 ? -3.175 -7.361 -10.725 1.00 81.44 122 GLU A O 1
ATOM 990 N N . LYS A 1 123 ? -4.839 -6.678 -9.377 1.00 88.75 123 LYS A N 1
ATOM 991 C CA . LYS A 1 123 ? -5.340 -5.676 -10.324 1.00 88.75 123 LYS A CA 1
ATOM 992 C C . LYS A 1 123 ? -4.410 -4.474 -10.410 1.00 88.75 123 LYS A C 1
ATOM 994 O O . LYS A 1 123 ? -4.229 -3.955 -11.509 1.00 88.75 123 LYS A O 1
ATOM 999 N N . VAL A 1 124 ? -3.816 -4.048 -9.294 1.00 87.69 124 VAL A N 1
ATOM 1000 C CA . VAL A 1 124 ? -2.786 -2.998 -9.292 1.00 87.69 124 VAL A CA 1
ATOM 1001 C C . VAL A 1 124 ? -1.625 -3.416 -10.196 1.00 87.69 124 VAL A C 1
ATOM 1003 O O . VAL A 1 124 ? -1.308 -2.699 -11.146 1.00 87.69 124 VAL A O 1
ATOM 1006 N N . ASP A 1 125 ? -1.072 -4.612 -9.990 1.00 79.88 125 ASP A N 1
ATOM 1007 C CA . ASP A 1 125 ? 0.030 -5.147 -10.797 1.00 79.88 125 ASP A CA 1
ATOM 1008 C C . ASP A 1 125 ? -0.342 -5.274 -12.277 1.00 79.88 125 ASP A C 1
ATOM 1010 O O . ASP A 1 125 ? 0.443 -4.922 -13.166 1.00 79.88 125 ASP A O 1
ATOM 1014 N N . GLN A 1 126 ? -1.564 -5.730 -12.562 1.00 82.69 126 GLN A N 1
ATOM 1015 C CA . GLN A 1 126 ? -2.079 -5.820 -13.922 1.00 82.69 126 GLN A CA 1
ATOM 1016 C C . GLN A 1 126 ? -2.123 -4.446 -14.602 1.00 82.69 126 GLN A C 1
ATOM 1018 O O . GLN A 1 126 ? -1.676 -4.322 -15.745 1.00 82.69 126 GLN A O 1
ATOM 1023 N N . VAL A 1 127 ? -2.644 -3.418 -13.925 1.00 91.12 127 VAL A N 1
ATOM 1024 C CA . VAL A 1 127 ? -2.727 -2.057 -14.474 1.00 91.12 127 VAL A CA 1
ATOM 1025 C C . VAL A 1 127 ? -1.331 -1.490 -14.710 1.00 91.12 127 VAL A C 1
ATOM 1027 O O . VAL A 1 127 ? -1.063 -0.994 -15.803 1.00 91.12 127 VAL A O 1
ATOM 1030 N N . LEU A 1 128 ? -0.420 -1.618 -13.741 1.00 86.88 128 LEU A N 1
ATOM 1031 C CA . LEU A 1 128 ? 0.960 -1.140 -13.877 1.00 86.88 128 LEU A CA 1
ATOM 1032 C C . LEU A 1 128 ? 1.706 -1.836 -15.025 1.00 86.88 128 LEU A C 1
ATOM 1034 O O . LEU A 1 128 ? 2.469 -1.192 -15.745 1.00 86.88 128 LEU A O 1
ATOM 1038 N N . SER A 1 129 ? 1.451 -3.129 -15.239 1.00 82.69 129 SER A N 1
ATOM 1039 C CA . SER A 1 129 ? 2.047 -3.901 -16.337 1.00 82.69 129 SER A CA 1
ATOM 1040 C C . SER A 1 129 ? 1.498 -3.499 -17.708 1.00 82.69 129 SER A C 1
ATOM 1042 O O . SER A 1 129 ? 2.240 -3.446 -18.687 1.00 82.69 129 SER A O 1
ATOM 1044 N N . GLN A 1 130 ? 0.194 -3.220 -17.794 1.00 86.44 130 GLN A N 1
ATOM 1045 C CA . GLN A 1 130 ? -0.461 -2.802 -19.038 1.00 86.44 130 GLN A CA 1
ATOM 1046 C C . GLN A 1 130 ? -0.162 -1.345 -19.403 1.00 86.44 130 GLN A C 1
ATOM 1048 O O . GLN A 1 130 ? -0.210 -0.993 -20.582 1.00 86.44 130 GLN A O 1
ATOM 1053 N N . HIS A 1 131 ? 0.166 -0.523 -18.406 1.00 89.25 131 HIS A N 1
ATOM 1054 C CA . HIS A 1 131 ? 0.359 0.914 -18.541 1.00 89.25 131 HIS A CA 1
ATOM 1055 C C . HIS A 1 131 ? 1.706 1.367 -17.972 1.00 89.25 131 HIS A C 1
ATOM 1057 O O . HIS A 1 131 ? 1.760 2.061 -16.949 1.00 89.25 131 HIS A O 1
ATOM 1063 N N . PRO A 1 132 ? 2.820 1.011 -18.636 1.00 80.75 132 PRO A N 1
ATOM 1064 C CA . PRO A 1 132 ? 4.152 1.384 -18.180 1.00 80.75 132 PRO A CA 1
ATOM 1065 C C . PRO A 1 132 ? 4.360 2.907 -18.130 1.00 80.75 132 PRO A C 1
ATOM 1067 O O . PRO A 1 132 ? 5.257 3.377 -17.435 1.00 80.75 132 PRO A O 1
ATOM 1070 N N . GLU A 1 133 ? 3.545 3.702 -18.829 1.00 83.88 133 GLU A N 1
ATOM 1071 C CA . GLU A 1 133 ? 3.534 5.162 -18.723 1.00 83.88 133 GLU A CA 1
ATOM 1072 C C . GLU A 1 133 ? 3.283 5.667 -17.293 1.00 83.88 133 GLU A C 1
ATOM 1074 O O . GLU A 1 133 ? 3.854 6.688 -16.922 1.00 83.88 133 GLU A O 1
ATOM 1079 N N . LEU A 1 134 ? 2.528 4.936 -16.461 1.00 87.19 134 LEU A N 1
ATOM 1080 C CA . LEU A 1 134 ? 2.247 5.329 -15.074 1.00 87.19 134 LEU A CA 1
ATOM 1081 C C . LEU A 1 134 ? 3.497 5.360 -14.188 1.00 87.19 134 LEU A C 1
ATOM 1083 O O . LEU A 1 134 ? 3.566 6.138 -13.242 1.00 87.19 134 LEU A O 1
ATOM 1087 N N . THR A 1 135 ? 4.476 4.501 -14.479 1.00 81.00 135 THR A N 1
ATOM 1088 C CA . THR A 1 135 ? 5.721 4.381 -13.703 1.00 81.00 135 THR A CA 1
ATOM 1089 C C . THR A 1 135 ? 6.909 5.055 -14.387 1.00 81.00 135 THR A C 1
ATOM 1091 O O . THR A 1 135 ? 7.952 5.270 -13.766 1.00 81.00 135 THR A O 1
ATOM 1094 N N . ARG A 1 136 ? 6.781 5.383 -15.679 1.00 74.56 136 ARG A N 1
ATOM 1095 C CA . ARG A 1 136 ? 7.842 5.994 -16.493 1.00 74.56 136 ARG A CA 1
ATOM 1096 C C . ARG A 1 136 ? 7.709 7.504 -16.619 1.00 74.56 136 ARG A C 1
ATOM 1098 O O . ARG A 1 136 ? 8.737 8.169 -16.731 1.00 74.56 136 ARG A O 1
ATOM 1105 N N . ASP A 1 137 ? 6.486 8.021 -16.645 1.00 80.56 137 ASP A N 1
ATOM 1106 C CA . ASP A 1 137 ? 6.214 9.437 -16.857 1.00 80.56 137 ASP A CA 1
ATOM 1107 C C . ASP A 1 137 ? 5.925 10.142 -15.527 1.00 80.56 137 ASP A C 1
ATOM 1109 O O . ASP A 1 137 ? 5.034 9.755 -14.769 1.00 80.56 137 ASP A O 1
ATOM 1113 N N . GLN A 1 138 ? 6.653 11.229 -15.275 1.00 85.06 138 GLN A N 1
ATOM 1114 C CA . GLN A 1 138 ? 6.415 12.105 -14.132 1.00 85.06 138 GLN A CA 1
ATOM 1115 C C . GLN A 1 138 ? 4.997 12.706 -14.159 1.00 85.06 138 GLN A C 1
ATOM 1117 O O . GLN A 1 138 ? 4.448 13.017 -13.104 1.00 85.06 138 GLN A O 1
ATOM 1122 N N . ALA A 1 139 ? 4.364 12.806 -15.334 1.00 89.50 139 ALA A N 1
ATOM 1123 C CA . ALA A 1 139 ? 3.011 13.331 -15.482 1.00 89.50 139 ALA A CA 1
ATOM 1124 C C . ALA A 1 139 ? 1.957 12.568 -14.652 1.00 89.50 139 ALA A C 1
ATOM 1126 O O . ALA A 1 139 ? 0.960 13.164 -14.241 1.00 89.50 139 ALA A O 1
ATOM 1127 N N . ALA A 1 140 ? 2.158 11.271 -14.379 1.00 92.31 140 ALA A N 1
ATOM 1128 C CA . ALA A 1 140 ? 1.264 10.503 -13.510 1.00 92.31 140 ALA A CA 1
ATOM 1129 C C . ALA A 1 140 ? 1.360 10.966 -12.044 1.00 92.31 140 ALA A C 1
ATOM 1131 O O . ALA A 1 140 ? 0.331 11.182 -11.400 1.00 92.31 140 ALA A O 1
ATOM 1132 N N . LEU A 1 141 ? 2.583 11.189 -11.547 1.00 90.75 141 LEU A N 1
ATOM 1133 C CA . LEU A 1 141 ? 2.835 11.732 -10.207 1.00 90.75 141 LEU A CA 1
ATOM 1134 C C . LEU A 1 141 ? 2.307 13.163 -10.077 1.00 90.75 141 LEU A C 1
ATOM 1136 O O . LEU A 1 141 ? 1.574 13.458 -9.139 1.00 90.75 141 LEU A O 1
ATOM 1140 N N . GLU A 1 142 ? 2.570 14.020 -11.067 1.00 93.56 142 GLU A N 1
ATOM 1141 C CA . GLU A 1 142 ? 2.057 15.398 -11.093 1.00 93.56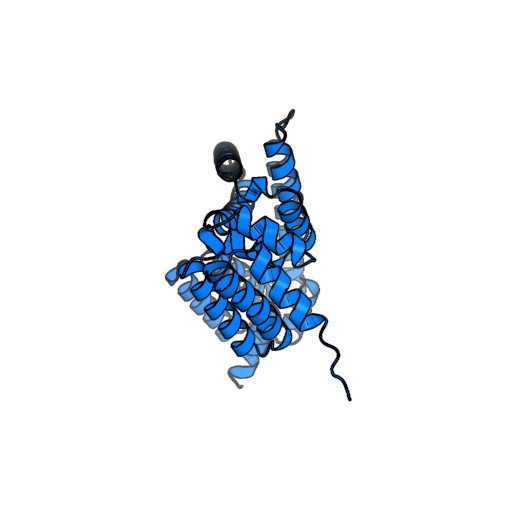 142 GLU A CA 1
ATOM 1142 C C . GLU A 1 142 ? 0.524 15.443 -11.096 1.00 93.56 142 GLU A C 1
ATOM 1144 O O . GLU A 1 142 ? -0.095 16.314 -10.474 1.00 93.56 142 GLU A O 1
ATOM 1149 N N . TYR A 1 143 ? -0.117 14.491 -11.780 1.00 95.88 143 TYR A N 1
ATOM 1150 C CA . TYR A 1 143 ? -1.567 14.385 -11.748 1.00 95.88 143 TYR A CA 1
ATOM 1151 C C . TYR A 1 143 ? -2.076 13.958 -10.365 1.00 95.88 143 TYR A C 1
ATOM 1153 O O . TYR A 1 143 ? -3.018 14.580 -9.866 1.00 95.88 143 TYR A O 1
ATOM 1161 N N . LEU A 1 144 ? -1.445 12.975 -9.714 1.00 95.38 144 LEU A N 1
ATOM 1162 C CA . LEU A 1 144 ? -1.778 12.594 -8.336 1.00 95.38 144 LEU A CA 1
ATOM 1163 C C . LEU A 1 144 ? -1.565 13.753 -7.350 1.00 95.38 144 LEU A C 1
ATOM 1165 O O . LEU A 1 144 ? -2.451 14.010 -6.537 1.00 95.38 144 LEU A O 1
ATOM 1169 N N . ASP A 1 145 ? -0.481 14.520 -7.476 1.00 95.94 145 ASP A N 1
ATOM 1170 C CA . ASP A 1 145 ? -0.251 15.740 -6.690 1.00 95.94 145 ASP A CA 1
ATOM 1171 C C . ASP A 1 145 ? -1.396 16.743 -6.859 1.00 95.94 145 ASP A C 1
ATOM 1173 O O . ASP A 1 145 ? -1.909 17.304 -5.884 1.00 95.94 145 ASP A O 1
ATOM 1177 N N . SER A 1 146 ? -1.853 16.943 -8.099 1.00 96.94 146 SER A N 1
ATOM 1178 C CA . SER A 1 146 ? -2.980 17.832 -8.383 1.00 96.94 146 SER A CA 1
ATOM 1179 C C . SER A 1 146 ? -4.288 17.339 -7.752 1.00 96.94 146 SER A C 1
ATOM 1181 O O . SER A 1 146 ? -5.090 18.158 -7.294 1.00 96.94 146 SER A O 1
ATOM 1183 N N . LEU A 1 147 ? -4.509 16.020 -7.695 1.00 97.31 147 LEU A N 1
ATOM 1184 C CA . LEU A 1 147 ? -5.668 15.420 -7.034 1.00 97.31 147 LEU A CA 1
ATOM 1185 C C . LEU A 1 147 ? -5.569 15.570 -5.513 1.00 97.31 147 LEU A C 1
ATOM 1187 O O . LEU A 1 147 ? -6.559 15.937 -4.884 1.00 97.31 147 LEU A O 1
ATOM 1191 N N . ILE A 1 148 ? -4.385 15.370 -4.926 1.00 97.19 148 ILE A N 1
ATOM 1192 C CA . ILE A 1 148 ? -4.137 15.566 -3.490 1.00 97.19 148 ILE A CA 1
ATOM 1193 C C . ILE A 1 148 ? -4.428 17.018 -3.096 1.00 97.19 148 ILE A C 1
ATOM 1195 O O . ILE A 1 148 ? -5.123 17.259 -2.110 1.00 97.19 148 ILE A O 1
ATOM 1199 N N . GLN A 1 149 ? -3.956 17.992 -3.878 1.00 96.94 149 GLN A N 1
ATOM 1200 C CA . GLN A 1 149 ? -4.225 19.412 -3.630 1.00 96.94 149 GLN A CA 1
ATOM 1201 C C . GLN A 1 149 ? -5.720 19.748 -3.731 1.00 96.94 149 GLN A C 1
ATOM 1203 O O . GLN A 1 149 ? -6.249 20.480 -2.893 1.00 96.94 149 GLN A O 1
ATOM 1208 N N . GLN A 1 150 ? -6.425 19.196 -4.724 1.00 96.38 150 GLN A N 1
ATOM 1209 C CA . GLN A 1 150 ? -7.876 19.369 -4.862 1.00 96.38 150 GLN A CA 1
ATOM 1210 C C . GLN A 1 150 ? -8.638 18.743 -3.688 1.00 96.38 150 GLN A C 1
ATOM 1212 O O . GLN A 1 150 ? -9.518 19.382 -3.106 1.00 96.38 150 GLN A O 1
ATOM 1217 N N . ALA A 1 151 ? -8.263 17.527 -3.290 1.00 96.81 151 ALA A N 1
ATOM 1218 C CA . ALA A 1 151 ? -8.836 16.833 -2.147 1.00 96.81 151 ALA A CA 1
ATOM 1219 C C . ALA A 1 151 ? -8.646 17.651 -0.858 1.00 96.81 151 ALA A C 1
ATOM 1221 O O . ALA A 1 151 ? -9.617 17.904 -0.144 1.00 96.81 151 ALA A O 1
ATOM 1222 N N . GLN A 1 152 ? -7.441 18.179 -0.620 1.00 95.81 152 GLN A N 1
ATOM 1223 C CA . GLN A 1 152 ? -7.146 19.070 0.508 1.00 95.81 152 GLN A CA 1
ATOM 1224 C C . GLN A 1 152 ? -8.006 20.339 0.493 1.00 95.81 152 GLN A C 1
ATOM 1226 O O . GLN A 1 152 ? -8.585 20.696 1.518 1.00 95.81 152 GLN A O 1
ATOM 1231 N N . ALA A 1 153 ? -8.133 21.000 -0.661 1.00 96.50 153 ALA A N 1
ATOM 1232 C CA . ALA A 1 153 ? -8.942 22.212 -0.803 1.00 96.50 153 ALA A CA 1
ATOM 1233 C C . ALA A 1 153 ? -10.441 21.965 -0.555 1.00 96.50 153 ALA A C 1
ATOM 1235 O O . ALA A 1 153 ? -11.154 22.865 -0.113 1.00 96.50 153 ALA A O 1
ATOM 1236 N N . SER A 1 154 ? -10.915 20.747 -0.824 1.00 94.44 154 SER A N 1
ATOM 1237 C CA . SER A 1 154 ? -12.294 20.316 -0.568 1.00 94.44 154 SER A CA 1
ATOM 1238 C C . SER A 1 154 ? -12.517 19.694 0.818 1.00 94.44 154 SER A C 1
ATOM 1240 O O . SER A 1 154 ? -13.632 19.268 1.110 1.00 94.44 154 SER A O 1
ATOM 1242 N N . HIS A 1 155 ? -11.488 19.656 1.676 1.00 94.25 155 HIS A N 1
ATOM 1243 C CA . HIS A 1 155 ? -11.512 18.974 2.978 1.00 94.25 155 HIS A CA 1
ATOM 1244 C C . HIS A 1 155 ? -11.891 17.482 2.887 1.00 94.25 155 HIS A C 1
ATOM 1246 O O . HIS A 1 155 ? -12.542 16.928 3.771 1.00 94.25 155 HIS A O 1
ATOM 1252 N N . ALA A 1 156 ? -11.484 16.818 1.805 1.00 95.12 156 ALA A N 1
ATOM 1253 C CA . ALA A 1 156 ? -11.726 15.402 1.561 1.00 95.12 156 ALA A CA 1
ATOM 1254 C C . ALA A 1 156 ? -10.612 14.535 2.177 1.00 95.12 156 ALA A C 1
ATOM 1256 O O . ALA A 1 156 ? -9.741 14.030 1.472 1.00 95.12 156 ALA A O 1
ATOM 1257 N N . GLU A 1 157 ? -10.607 14.408 3.506 1.00 93.56 157 GLU A N 1
ATOM 1258 C CA . GLU A 1 157 ? -9.508 13.786 4.266 1.00 93.56 157 GLU A CA 1
ATOM 1259 C C . GLU A 1 157 ? -9.213 12.329 3.865 1.00 93.56 157 GLU A C 1
ATOM 1261 O O . GLU A 1 157 ? -8.047 11.969 3.694 1.00 93.56 157 GLU A O 1
ATOM 1266 N N . GLU A 1 158 ? -10.244 11.511 3.637 1.00 93.25 158 GLU A N 1
ATOM 1267 C CA . GLU A 1 158 ? -10.072 10.101 3.259 1.00 93.25 158 GLU A CA 1
ATOM 1268 C C . GLU A 1 158 ? -9.531 9.952 1.832 1.00 93.25 158 GLU A C 1
ATOM 1270 O O . GLU A 1 158 ? -8.680 9.103 1.571 1.00 93.25 158 GLU A O 1
ATOM 1275 N N . ALA A 1 159 ? -9.955 10.818 0.908 1.00 94.56 159 ALA A N 1
ATOM 1276 C CA . ALA A 1 159 ? -9.357 10.880 -0.423 1.00 94.56 159 ALA A CA 1
ATOM 1277 C C . ALA A 1 159 ? -7.888 11.323 -0.368 1.00 94.56 159 ALA A C 1
ATOM 1279 O O . ALA A 1 159 ? -7.067 10.768 -1.091 1.00 94.56 159 ALA A O 1
ATOM 1280 N N . VAL A 1 160 ? -7.527 12.280 0.499 1.00 95.44 160 VAL A N 1
ATOM 1281 C CA . VAL A 1 160 ? -6.123 12.696 0.673 1.00 95.44 160 VAL A CA 1
ATOM 1282 C C . VAL A 1 160 ? -5.256 11.532 1.147 1.00 95.44 160 VAL A C 1
ATOM 1284 O O . VAL A 1 160 ? -4.176 11.339 0.590 1.00 95.44 160 VAL A O 1
ATOM 1287 N N . ARG A 1 161 ? -5.705 10.769 2.156 1.00 91.25 161 ARG A N 1
ATOM 1288 C CA . ARG A 1 161 ? -4.963 9.601 2.660 1.00 91.25 161 ARG A CA 1
ATOM 1289 C C . ARG A 1 161 ? -4.761 8.573 1.545 1.00 91.25 161 ARG A C 1
ATOM 1291 O O . ARG A 1 161 ? -3.626 8.241 1.221 1.00 91.25 161 ARG A O 1
ATOM 1298 N N . TYR A 1 162 ? -5.847 8.203 0.871 1.00 92.12 162 TYR A N 1
ATOM 1299 C CA . TYR A 1 162 ? -5.826 7.220 -0.211 1.00 92.12 162 TYR A CA 1
ATOM 1300 C C . TYR A 1 162 ? -4.941 7.624 -1.398 1.00 92.12 162 TYR A C 1
ATOM 1302 O O . TYR A 1 162 ? -4.158 6.829 -1.910 1.00 92.12 162 TYR A O 1
ATOM 1310 N N . LEU A 1 163 ? -5.026 8.881 -1.839 1.00 95.31 163 LEU A N 1
ATOM 1311 C CA . LEU A 1 163 ? -4.215 9.379 -2.950 1.00 95.31 163 LEU A CA 1
ATOM 1312 C C . LEU A 1 163 ? -2.721 9.406 -2.610 1.00 95.31 163 LEU A C 1
ATOM 1314 O O . LEU A 1 163 ? -1.899 9.182 -3.496 1.00 95.31 163 LEU A O 1
ATOM 1318 N N . ARG A 1 164 ? -2.359 9.667 -1.347 1.00 92.19 164 ARG A N 1
ATOM 1319 C CA . ARG A 1 164 ? -0.960 9.630 -0.901 1.00 92.19 164 ARG A CA 1
ATOM 1320 C C . ARG A 1 164 ? -0.382 8.224 -0.951 1.00 92.19 164 ARG A C 1
ATOM 1322 O O . ARG A 1 164 ? 0.742 8.083 -1.407 1.00 92.19 164 ARG A O 1
ATOM 1329 N N . GLU A 1 165 ? -1.138 7.204 -0.553 1.00 89.75 165 GLU A N 1
ATOM 1330 C CA . GLU A 1 165 ? -0.696 5.804 -0.648 1.00 89.75 165 GLU A CA 1
ATOM 1331 C C . GLU A 1 165 ? -0.323 5.438 -2.092 1.00 89.75 165 GLU A C 1
ATOM 1333 O O . GLU A 1 165 ? 0.776 4.950 -2.358 1.00 89.75 165 GLU A O 1
ATOM 1338 N N . TYR A 1 166 ? -1.192 5.764 -3.051 1.00 91.06 166 TYR A N 1
ATOM 1339 C CA . TYR A 1 166 ? -0.925 5.518 -4.471 1.00 91.06 166 TYR A CA 1
ATOM 1340 C C . TYR A 1 166 ? 0.177 6.413 -5.046 1.00 91.06 166 TYR A C 1
ATOM 1342 O O . TYR A 1 166 ? 0.926 5.980 -5.923 1.00 91.06 166 TYR A O 1
ATOM 1350 N N . HIS A 1 167 ? 0.308 7.647 -4.555 1.00 92.50 167 HIS A N 1
ATOM 1351 C CA . HIS A 1 167 ? 1.425 8.513 -4.915 1.00 92.50 167 HIS A CA 1
ATOM 1352 C C . HIS A 1 167 ? 2.754 7.907 -4.459 1.00 92.50 167 HIS A C 1
ATOM 1354 O O . HIS A 1 167 ? 3.683 7.823 -5.254 1.00 92.50 167 HIS A O 1
ATOM 1360 N N . GLU A 1 168 ? 2.840 7.428 -3.219 1.00 86.12 168 GLU A N 1
ATOM 1361 C CA . GLU A 1 168 ? 4.035 6.772 -2.682 1.00 86.12 168 GLU A CA 1
ATOM 1362 C C . GLU A 1 168 ? 4.365 5.465 -3.410 1.00 86.12 168 GLU A C 1
ATOM 1364 O O . GLU A 1 168 ? 5.531 5.210 -3.728 1.00 86.12 168 GLU A O 1
ATOM 1369 N N . LEU A 1 169 ? 3.345 4.676 -3.758 1.00 87.50 169 LEU A N 1
ATOM 1370 C CA . LEU A 1 169 ? 3.490 3.492 -4.601 1.00 87.50 169 LEU A CA 1
ATOM 1371 C C . LEU A 1 169 ? 4.155 3.857 -5.937 1.00 87.50 169 LEU A C 1
ATOM 1373 O O . LEU A 1 169 ? 5.226 3.341 -6.262 1.00 87.50 169 LEU A O 1
ATOM 1377 N N . LEU A 1 170 ? 3.558 4.777 -6.703 1.00 86.88 170 LEU A N 1
ATOM 1378 C CA . LEU A 1 170 ? 4.100 5.184 -8.001 1.00 86.88 170 LEU A CA 1
ATOM 1379 C C . LEU A 1 170 ? 5.463 5.858 -7.870 1.00 86.88 170 LEU A C 1
ATOM 1381 O O . LEU A 1 170 ? 6.338 5.624 -8.703 1.00 86.88 170 LEU A O 1
ATOM 1385 N N . ARG A 1 171 ? 5.671 6.651 -6.818 1.00 84.88 171 ARG A N 1
ATOM 1386 C CA . ARG A 1 171 ? 6.949 7.297 -6.525 1.00 84.88 171 ARG A CA 1
ATOM 1387 C C . ARG A 1 171 ? 8.035 6.258 -6.319 1.00 84.88 171 ARG A C 1
ATOM 1389 O O . ARG A 1 171 ? 9.100 6.404 -6.898 1.00 84.88 171 ARG A O 1
ATOM 1396 N N . THR A 1 172 ? 7.749 5.177 -5.598 1.00 79.75 172 THR A N 1
ATOM 1397 C CA . THR A 1 172 ? 8.686 4.060 -5.424 1.00 79.75 172 THR A CA 1
ATOM 1398 C C . THR A 1 172 ? 9.081 3.459 -6.775 1.00 79.75 172 THR A C 1
ATOM 1400 O O . THR A 1 172 ? 10.266 3.270 -7.034 1.00 79.75 172 THR A O 1
ATOM 1403 N N . PHE A 1 173 ? 8.129 3.239 -7.688 1.00 72.94 173 PHE A N 1
ATOM 1404 C CA . PHE A 1 173 ? 8.431 2.746 -9.041 1.00 72.94 173 PHE A CA 1
ATOM 1405 C C . PHE A 1 173 ? 9.159 3.770 -9.929 1.00 72.94 173 PHE A C 1
ATOM 1407 O O . PHE A 1 173 ? 9.966 3.398 -10.792 1.00 72.94 173 PHE A O 1
ATOM 1414 N N . TYR A 1 174 ? 8.881 5.058 -9.739 1.00 66.94 174 TYR A N 1
ATOM 1415 C CA . TYR A 1 174 ? 9.524 6.140 -10.476 1.00 66.94 174 TYR A CA 1
ATOM 1416 C C . TYR A 1 174 ? 10.968 6.368 -10.011 1.00 66.94 174 TYR A C 1
ATOM 1418 O O . TYR A 1 174 ? 11.862 6.515 -10.846 1.00 66.94 174 TYR A O 1
ATOM 1426 N N . GLU A 1 175 ? 11.191 6.342 -8.696 1.00 67.44 175 GLU A N 1
ATOM 1427 C CA . GLU A 1 175 ? 12.483 6.496 -8.023 1.00 67.44 175 GLU A CA 1
ATOM 1428 C C . GLU A 1 175 ? 13.353 5.230 -8.097 1.00 67.44 175 GLU A C 1
ATOM 1430 O O . GLU A 1 175 ? 14.544 5.304 -7.782 1.00 67.44 175 GLU A O 1
ATOM 1435 N N . LEU A 1 176 ? 12.817 4.085 -8.558 1.00 62.75 176 LEU A N 1
ATOM 1436 C CA . LEU A 1 176 ? 13.649 2.929 -8.899 1.00 62.75 176 LEU A CA 1
ATOM 1437 C C . LEU A 1 176 ? 14.743 3.383 -9.878 1.00 62.75 176 LEU A C 1
ATOM 1439 O O . LEU A 1 176 ? 14.418 3.919 -10.946 1.00 62.75 176 LEU A O 1
ATOM 1443 N N . PRO A 1 177 ? 16.034 3.152 -9.559 1.00 68.12 177 PRO A N 1
ATOM 1444 C CA . PRO A 1 177 ? 17.133 3.509 -10.442 1.00 68.12 177 PRO A CA 1
ATOM 1445 C C . PRO A 1 177 ? 16.843 3.017 -11.867 1.00 68.12 177 PRO A C 1
ATOM 1447 O O . PRO A 1 177 ? 16.416 1.868 -12.016 1.00 68.12 177 PRO A O 1
ATOM 1450 N N . PRO A 1 178 ? 17.075 3.819 -12.926 1.00 70.75 178 PRO A N 1
ATOM 1451 C CA . PRO A 1 178 ? 16.761 3.431 -14.307 1.00 70.75 178 PRO A CA 1
ATOM 1452 C C . PRO A 1 178 ? 17.285 2.040 -14.695 1.00 70.75 178 PRO A C 1
ATOM 1454 O O . PRO A 1 178 ? 16.681 1.340 -15.505 1.00 70.75 178 PRO A O 1
ATOM 1457 N N . VAL A 1 179 ? 18.387 1.622 -14.066 1.00 78.12 179 VAL A N 1
ATOM 1458 C CA . VAL A 1 179 ? 18.970 0.290 -14.203 1.00 78.12 179 VAL A CA 1
ATOM 1459 C C . VAL A 1 179 ? 18.068 -0.837 -13.679 1.00 78.12 179 VAL A C 1
ATOM 1461 O O . VAL A 1 179 ? 17.918 -1.839 -14.366 1.00 78.12 179 VAL A O 1
ATOM 1464 N N . MET A 1 180 ? 17.400 -0.672 -12.531 1.00 78.69 180 MET A N 1
ATOM 1465 C CA . MET A 1 180 ? 16.466 -1.662 -11.974 1.00 78.69 180 MET A CA 1
ATOM 1466 C C . MET A 1 180 ? 15.249 -1.858 -12.875 1.00 78.69 180 MET A C 1
ATOM 1468 O O . MET A 1 180 ? 14.824 -2.986 -13.110 1.00 78.69 180 MET A O 1
ATOM 1472 N N . ARG A 1 181 ? 14.723 -0.764 -13.434 1.00 75.31 181 ARG A N 1
ATOM 1473 C CA . ARG A 1 181 ? 13.588 -0.812 -14.363 1.00 75.31 181 ARG A CA 1
ATOM 1474 C C . ARG A 1 181 ? 13.945 -1.548 -15.650 1.00 75.31 181 ARG A C 1
ATOM 1476 O O . ARG A 1 181 ? 13.199 -2.413 -16.099 1.00 75.31 181 ARG A O 1
ATOM 1483 N N . ALA A 1 182 ? 15.099 -1.222 -16.227 1.00 83.25 182 ALA A N 1
ATOM 1484 C CA . ALA A 1 182 ? 15.575 -1.906 -17.418 1.00 83.25 182 ALA A CA 1
ATOM 1485 C C . ALA A 1 182 ? 15.832 -3.399 -17.139 1.00 83.25 182 ALA A C 1
ATOM 1487 O O . ALA A 1 182 ? 15.560 -4.229 -18.002 1.00 83.25 182 ALA A O 1
ATOM 1488 N N . LEU A 1 183 ? 16.311 -3.754 -15.937 1.00 86.31 183 LEU A N 1
ATOM 1489 C CA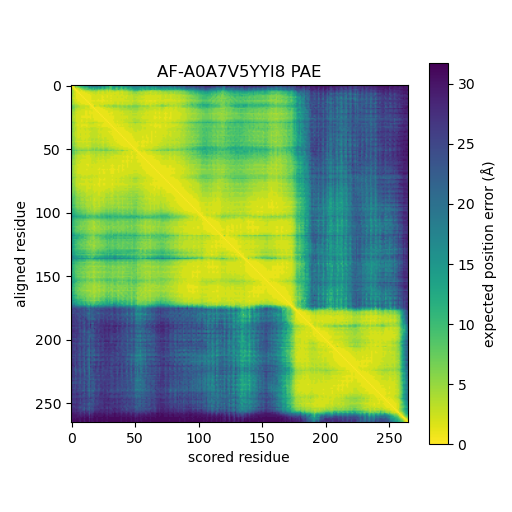 . LEU A 1 183 ? 16.516 -5.151 -15.539 1.00 86.31 183 LEU A CA 1
ATOM 1490 C C . LEU A 1 183 ? 15.191 -5.910 -15.436 1.00 86.31 183 LEU A C 1
ATOM 1492 O O . LEU A 1 183 ? 15.106 -7.034 -15.917 1.00 86.31 183 LEU A O 1
ATOM 1496 N N . GLN A 1 184 ? 14.144 -5.300 -14.875 1.00 82.44 184 GLN A N 1
ATOM 1497 C CA . GLN A 1 184 ? 12.812 -5.911 -14.829 1.00 82.44 184 GLN A CA 1
ATOM 1498 C C . GLN A 1 184 ? 12.244 -6.168 -16.231 1.00 82.44 184 GLN A C 1
ATOM 1500 O O . GLN A 1 184 ? 11.765 -7.266 -16.490 1.00 82.44 184 GLN A O 1
ATOM 1505 N N . GLU A 1 185 ? 12.346 -5.197 -17.148 1.00 84.50 185 GLU A N 1
ATOM 1506 C CA . GLU A 1 185 ? 11.933 -5.378 -18.551 1.00 84.50 185 GLU A CA 1
ATOM 1507 C C . GLU A 1 185 ? 12.739 -6.488 -19.244 1.00 84.50 185 GLU A C 1
ATOM 1509 O O . GLU A 1 185 ? 12.202 -7.275 -20.017 1.00 84.50 185 GLU A O 1
ATOM 1514 N N . PHE A 1 186 ? 14.033 -6.587 -18.941 1.00 87.00 186 PHE A N 1
ATOM 1515 C CA . PHE A 1 186 ? 14.908 -7.621 -19.486 1.00 87.00 186 PHE A CA 1
ATOM 1516 C C . PHE A 1 186 ? 14.603 -9.030 -18.959 1.00 87.00 186 PHE A C 1
ATOM 1518 O O . PHE A 1 186 ? 14.790 -9.997 -19.693 1.00 87.00 186 PHE A O 1
ATOM 1525 N N . MET A 1 187 ? 14.128 -9.155 -17.718 1.00 84.88 187 MET A N 1
ATOM 1526 C CA . MET A 1 187 ? 13.783 -10.440 -17.095 1.00 84.88 187 MET A CA 1
ATOM 1527 C C . MET A 1 187 ? 12.339 -10.884 -17.363 1.00 84.88 187 MET A C 1
ATOM 1529 O O . MET A 1 187 ? 12.015 -12.048 -17.140 1.00 84.88 187 MET A O 1
ATOM 1533 N N . SER A 1 188 ? 11.462 -9.975 -17.803 1.00 81.38 188 SER A N 1
ATOM 1534 C CA . SER A 1 188 ? 10.046 -10.276 -18.050 1.00 81.38 188 SER A CA 1
ATOM 1535 C C . SER A 1 188 ? 9.758 -10.801 -19.457 1.00 81.38 188 SER A C 1
ATOM 1537 O O . SER A 1 188 ? 8.676 -11.340 -19.698 1.00 81.38 188 SER A O 1
ATOM 1539 N N . VAL A 1 189 ? 10.702 -10.661 -20.392 1.00 83.75 189 VAL A N 1
ATOM 1540 C CA . VAL A 1 189 ? 10.538 -11.176 -21.754 1.00 83.75 189 VAL A CA 1
ATOM 1541 C C . VAL A 1 189 ? 10.649 -12.709 -21.789 1.00 83.75 189 VAL A C 1
ATOM 1543 O O . VAL A 1 189 ? 11.547 -13.281 -21.175 1.00 83.75 189 VAL A O 1
ATOM 1546 N N . PRO A 1 190 ? 9.763 -13.401 -22.525 1.00 74.69 190 PRO A N 1
ATOM 1547 C CA . PRO A 1 190 ? 9.664 -14.860 -22.505 1.00 74.69 190 PRO A CA 1
ATOM 1548 C C . PRO A 1 190 ? 10.783 -15.588 -23.259 1.00 74.69 190 PRO A C 1
ATOM 1550 O O . PRO A 1 190 ? 10.873 -16.812 -23.164 1.00 74.69 190 PRO A O 1
ATOM 1553 N N . THR A 1 191 ? 11.596 -14.888 -24.057 1.00 83.44 191 THR A N 1
ATOM 1554 C CA . THR A 1 191 ? 12.608 -15.520 -24.913 1.00 83.44 191 THR A CA 1
ATOM 1555 C C . THR A 1 191 ? 13.931 -14.767 -24.907 1.00 83.44 191 THR A C 1
ATOM 1557 O O . THR A 1 191 ? 13.964 -13.535 -24.906 1.00 83.44 191 THR A O 1
ATOM 1560 N N . TRP A 1 192 ? 15.038 -15.508 -25.033 1.00 85.06 192 TRP A N 1
ATOM 1561 C CA . TRP A 1 192 ? 16.373 -14.921 -25.164 1.00 85.06 192 TRP A CA 1
ATOM 1562 C C . TRP A 1 192 ? 16.498 -13.978 -26.372 1.00 85.06 192 TRP A C 1
ATOM 1564 O O . TRP A 1 192 ? 17.187 -12.961 -26.307 1.00 85.06 192 TRP A O 1
ATOM 1574 N N . SER A 1 193 ? 15.791 -14.261 -27.472 1.00 82.19 193 SER A N 1
ATOM 1575 C CA . SER A 1 193 ? 15.778 -13.379 -28.647 1.00 82.19 193 SER A CA 1
ATOM 1576 C C . SER A 1 193 ? 15.131 -12.021 -28.354 1.00 82.19 193 SER A C 1
ATOM 1578 O O . SER A 1 193 ? 15.580 -11.007 -28.890 1.00 82.19 193 SER A O 1
ATOM 1580 N N . GLU A 1 194 ? 14.091 -11.975 -27.521 1.00 82.62 194 GLU A N 1
ATOM 1581 C CA . GLU A 1 194 ? 13.478 -10.719 -27.079 1.00 82.62 194 GLU A CA 1
ATOM 1582 C C . GLU A 1 194 ? 14.385 -9.987 -26.084 1.00 82.62 194 GLU A C 1
ATOM 1584 O O . GLU A 1 194 ? 14.536 -8.766 -26.174 1.00 82.62 194 GLU A O 1
ATOM 1589 N N . SER A 1 195 ? 15.096 -10.725 -25.224 1.00 85.12 195 SER A N 1
ATOM 1590 C CA . SER A 1 195 ? 16.103 -10.168 -24.314 1.00 85.12 195 SER A CA 1
ATOM 1591 C C . SER A 1 195 ? 17.203 -9.407 -25.068 1.00 85.12 195 SER A C 1
ATOM 1593 O O . SER A 1 195 ? 17.587 -8.313 -24.649 1.00 85.12 195 SER A O 1
ATOM 1595 N N . ALA A 1 196 ? 17.661 -9.901 -26.229 1.00 86.44 196 ALA A N 1
ATOM 1596 C CA . ALA A 1 196 ? 18.609 -9.167 -27.081 1.00 86.44 196 ALA A CA 1
ATOM 1597 C C . ALA A 1 196 ? 18.059 -7.809 -27.546 1.00 86.44 196 ALA A C 1
ATOM 1599 O O . ALA A 1 196 ? 18.798 -6.821 -27.600 1.00 86.44 196 ALA A O 1
ATOM 1600 N N . GLN A 1 197 ? 16.767 -7.738 -27.874 1.00 85.50 197 GLN A N 1
ATOM 1601 C CA . GLN A 1 197 ? 16.137 -6.492 -28.302 1.00 85.50 197 GLN A CA 1
ATOM 1602 C C . GLN A 1 197 ? 16.030 -5.491 -27.145 1.00 85.50 197 GLN A C 1
ATOM 1604 O O . GLN A 1 197 ? 16.310 -4.304 -27.342 1.00 85.50 197 GLN A O 1
ATOM 1609 N N . VAL A 1 198 ? 15.708 -5.961 -25.936 1.00 87.38 198 VAL A N 1
ATOM 1610 C CA . VAL A 1 198 ? 15.703 -5.123 -24.726 1.00 87.38 198 VAL A CA 1
ATOM 1611 C C . VAL A 1 198 ? 17.102 -4.566 -24.445 1.00 87.38 198 VAL A C 1
ATOM 1613 O O . VAL A 1 198 ? 17.234 -3.371 -24.172 1.00 87.38 198 VAL A O 1
ATOM 1616 N N . LEU A 1 199 ? 18.159 -5.374 -24.597 1.00 90.00 199 LEU A N 1
ATOM 1617 C CA . LEU A 1 199 ? 19.549 -4.935 -24.404 1.00 90.00 199 LEU A CA 1
ATOM 1618 C C . LEU A 1 199 ? 20.006 -3.885 -25.417 1.00 90.00 199 LEU A C 1
ATOM 1620 O O . LEU A 1 199 ? 20.727 -2.954 -25.058 1.00 90.00 199 LEU A O 1
ATOM 1624 N N . LYS A 1 200 ? 19.576 -4.001 -26.678 1.00 88.56 200 LYS A N 1
ATOM 1625 C CA . LYS A 1 200 ? 19.843 -2.978 -27.704 1.00 88.56 200 LYS A CA 1
ATOM 1626 C C . LYS A 1 200 ? 19.175 -1.650 -27.366 1.00 88.56 200 LYS A C 1
ATOM 1628 O O . LYS A 1 200 ? 19.770 -0.596 -27.580 1.00 88.56 200 LYS A O 1
ATOM 1633 N N . ASN A 1 201 ? 17.957 -1.711 -26.836 1.00 85.94 201 ASN A N 1
ATOM 1634 C CA . ASN A 1 201 ? 17.180 -0.532 -26.469 1.00 85.94 201 ASN A CA 1
ATOM 1635 C C . ASN A 1 201 ? 17.653 0.092 -25.145 1.00 85.94 201 ASN A C 1
ATOM 1637 O O . ASN A 1 201 ? 17.452 1.286 -24.933 1.00 85.94 201 ASN A O 1
ATOM 1641 N N . ASN A 1 202 ? 18.329 -0.681 -24.289 1.00 86.62 202 ASN A N 1
ATOM 1642 C CA . ASN A 1 202 ? 18.793 -0.249 -22.972 1.00 86.62 202 ASN A CA 1
ATOM 1643 C C . ASN A 1 202 ? 20.282 -0.585 -22.742 1.00 86.62 202 ASN A C 1
ATOM 1645 O O . ASN A 1 202 ? 20.599 -1.470 -21.944 1.00 86.62 202 ASN A O 1
ATOM 1649 N N . PRO A 1 203 ? 21.236 0.138 -23.366 1.00 86.44 203 PRO A N 1
ATOM 1650 C CA . PRO A 1 203 ? 22.667 -0.147 -23.205 1.00 86.44 203 PRO A CA 1
ATOM 1651 C C . PRO A 1 203 ? 23.183 -0.050 -21.760 1.00 86.44 203 PRO A C 1
ATOM 1653 O O . PRO A 1 203 ? 24.204 -0.652 -21.426 1.00 86.44 203 PRO A O 1
ATOM 1656 N N . SER A 1 204 ? 22.477 0.680 -20.888 1.00 85.25 204 SER A N 1
ATOM 1657 C CA . SER A 1 204 ? 22.769 0.774 -19.452 1.00 85.25 204 SER A CA 1
ATOM 1658 C C . SER A 1 204 ? 22.684 -0.575 -18.728 1.00 85.25 204 SER A C 1
ATOM 1660 O O . SER A 1 204 ? 23.338 -0.738 -17.699 1.00 85.25 204 SER A O 1
ATOM 1662 N N . LEU A 1 205 ? 21.964 -1.560 -19.274 1.00 89.69 205 LEU A N 1
ATOM 1663 C CA . LEU A 1 205 ? 21.894 -2.926 -18.744 1.00 89.69 205 LEU A CA 1
ATOM 1664 C C . LEU A 1 205 ? 23.224 -3.677 -18.791 1.00 89.69 205 LEU A C 1
ATOM 1666 O O . LEU A 1 205 ? 23.459 -4.574 -17.991 1.00 89.69 205 LEU A O 1
ATOM 1670 N N . MET A 1 206 ? 24.118 -3.301 -19.704 1.00 91.00 206 MET A N 1
ATOM 1671 C CA . MET A 1 206 ? 25.458 -3.886 -19.809 1.00 91.00 206 MET A CA 1
ATOM 1672 C C . MET A 1 206 ? 26.484 -3.145 -18.935 1.00 91.00 206 MET A C 1
ATOM 1674 O O . MET A 1 206 ? 27.689 -3.388 -19.030 1.00 91.00 206 MET A O 1
ATOM 1678 N N . SER A 1 207 ? 26.039 -2.197 -18.106 1.00 88.19 207 SER A N 1
ATOM 1679 C CA . SER A 1 207 ? 26.916 -1.442 -17.212 1.00 88.19 207 SER A CA 1
ATOM 1680 C C . SER A 1 207 ? 27.373 -2.277 -16.012 1.00 88.19 207 SER A C 1
ATOM 1682 O O . SER A 1 207 ? 26.745 -3.258 -15.620 1.00 88.19 207 SER A O 1
ATOM 1684 N N . ALA A 1 208 ? 28.470 -1.852 -15.380 1.00 85.69 208 ALA A N 1
ATOM 1685 C CA . ALA A 1 208 ? 28.925 -2.452 -14.125 1.00 85.69 208 ALA A CA 1
ATOM 1686 C C . ALA A 1 208 ? 27.902 -2.279 -12.985 1.00 85.69 208 ALA A C 1
ATOM 1688 O O . ALA A 1 208 ? 27.831 -3.120 -12.095 1.00 85.69 208 ALA A O 1
ATOM 1689 N N . GLU A 1 209 ? 27.100 -1.211 -13.028 1.00 83.50 209 GLU A N 1
ATOM 1690 C CA . GLU A 1 209 ? 26.029 -0.960 -12.064 1.00 83.50 209 GLU A CA 1
ATOM 1691 C C . GLU A 1 209 ? 24.916 -2.007 -12.189 1.00 83.50 209 GLU A C 1
ATOM 1693 O O . GLU A 1 209 ? 24.545 -2.619 -11.192 1.00 83.50 209 GLU A O 1
ATOM 1698 N N . ALA A 1 210 ? 24.459 -2.293 -13.412 1.00 87.19 210 ALA A N 1
ATOM 1699 C CA . ALA A 1 210 ? 23.446 -3.319 -13.671 1.00 87.19 210 ALA A CA 1
ATOM 1700 C C . ALA A 1 210 ? 23.895 -4.711 -13.216 1.00 87.19 210 ALA A C 1
ATOM 1702 O O . ALA A 1 210 ? 23.134 -5.449 -12.594 1.00 87.19 210 ALA A O 1
ATOM 1703 N N . ILE A 1 211 ? 25.158 -5.048 -13.484 1.00 90.44 211 ILE A N 1
ATOM 1704 C CA . ILE A 1 211 ? 25.747 -6.324 -13.073 1.00 90.44 211 ILE A CA 1
ATOM 1705 C C . ILE A 1 211 ? 25.816 -6.421 -11.541 1.00 90.44 211 ILE A C 1
ATOM 1707 O O . ILE A 1 211 ? 25.415 -7.439 -10.986 1.00 90.44 211 ILE A O 1
ATOM 1711 N N . SER A 1 212 ? 26.254 -5.362 -10.852 1.00 86.44 212 SER A N 1
ATOM 1712 C CA . SER A 1 212 ? 26.300 -5.308 -9.379 1.00 86.44 212 SER A CA 1
ATOM 1713 C C . SER A 1 212 ? 24.910 -5.459 -8.749 1.00 86.44 212 SER A C 1
ATOM 1715 O O . SER A 1 212 ? 24.718 -6.178 -7.770 1.00 86.44 212 SER A O 1
ATOM 1717 N N . VAL A 1 213 ? 23.903 -4.828 -9.349 1.00 86.12 213 VAL A N 1
ATOM 1718 C CA . VAL A 1 213 ? 22.507 -4.978 -8.937 1.00 86.12 213 VAL A CA 1
ATOM 1719 C C . VAL A 1 213 ? 22.033 -6.430 -9.083 1.00 86.12 213 VAL A C 1
ATOM 1721 O O . VAL A 1 213 ? 21.470 -6.975 -8.136 1.00 86.12 213 VAL A O 1
ATOM 1724 N N . MET A 1 214 ? 22.316 -7.083 -10.214 1.00 90.38 214 MET A N 1
ATOM 1725 C CA . MET A 1 214 ? 22.002 -8.505 -10.415 1.00 90.38 214 MET A CA 1
ATOM 1726 C C . MET A 1 214 ? 22.694 -9.405 -9.387 1.00 90.38 214 MET A C 1
ATOM 1728 O O . MET A 1 214 ? 22.083 -10.344 -8.884 1.00 90.38 214 MET A O 1
ATOM 1732 N N . GLU A 1 215 ? 23.946 -9.111 -9.026 1.00 92.88 215 GLU A N 1
ATOM 1733 C CA . GLU A 1 215 ? 24.659 -9.846 -7.974 1.00 92.88 215 GLU A CA 1
ATOM 1734 C C . GLU A 1 215 ? 23.953 -9.733 -6.625 1.00 92.88 215 GLU A C 1
ATOM 1736 O O . GLU A 1 215 ? 23.771 -10.746 -5.952 1.00 92.88 215 GLU A O 1
ATOM 1741 N N . ASN A 1 216 ? 23.503 -8.535 -6.250 1.00 87.25 216 ASN A N 1
ATOM 1742 C CA . ASN A 1 216 ? 22.757 -8.336 -5.009 1.00 87.25 216 ASN A CA 1
ATOM 1743 C C . ASN A 1 216 ? 21.427 -9.106 -5.011 1.00 87.25 216 ASN A C 1
ATOM 1745 O O . ASN A 1 216 ? 21.101 -9.737 -4.008 1.00 87.25 216 ASN A O 1
ATOM 1749 N N . LEU A 1 217 ? 20.696 -9.118 -6.132 1.00 87.81 217 LEU A N 1
ATOM 1750 C CA . LEU A 1 217 ? 19.451 -9.887 -6.268 1.00 87.81 217 LEU A CA 1
ATOM 1751 C C . LEU A 1 217 ? 19.690 -11.401 -6.134 1.00 87.81 217 LEU A C 1
ATOM 1753 O O . LEU A 1 217 ? 18.938 -12.080 -5.439 1.00 87.81 217 LEU A O 1
ATOM 1757 N N . ILE A 1 218 ? 20.767 -11.926 -6.730 1.00 91.81 218 ILE A N 1
ATOM 1758 C CA . ILE A 1 218 ? 21.158 -13.340 -6.592 1.00 91.81 218 ILE A CA 1
ATOM 1759 C C . ILE A 1 218 ? 21.484 -13.676 -5.132 1.00 91.81 218 ILE A C 1
ATOM 1761 O O . ILE A 1 218 ? 21.058 -14.713 -4.622 1.00 91.81 218 ILE A O 1
ATOM 1765 N N . GLN A 1 219 ? 22.245 -12.817 -4.446 1.00 91.19 219 GLN A N 1
ATOM 1766 C CA . GLN A 1 219 ? 22.585 -13.034 -3.036 1.00 91.19 219 GLN A CA 1
ATOM 1767 C C . GLN A 1 219 ? 21.346 -13.008 -2.143 1.00 91.19 219 GLN A C 1
ATOM 1769 O O . GLN A 1 219 ? 21.238 -13.816 -1.221 1.00 91.19 219 GLN A O 1
ATOM 1774 N N . GLU A 1 220 ? 20.400 -12.118 -2.433 1.00 86.94 220 GLU A N 1
ATOM 1775 C CA . GLU A 1 220 ? 19.148 -12.028 -1.693 1.00 86.94 220 GLU A CA 1
ATOM 1776 C C . GLU A 1 220 ? 18.269 -13.269 -1.901 1.00 86.94 220 GLU A C 1
ATOM 1778 O O . GLU A 1 220 ? 17.812 -13.853 -0.919 1.00 86.94 220 GLU A O 1
ATOM 1783 N N . ALA A 1 221 ? 18.119 -13.748 -3.141 1.00 88.38 221 ALA A N 1
ATOM 1784 C CA . ALA A 1 221 ? 17.396 -14.990 -3.434 1.00 88.38 221 ALA A CA 1
ATOM 1785 C C . ALA A 1 221 ? 17.994 -16.190 -2.676 1.00 88.38 221 ALA A C 1
ATOM 1787 O O . ALA A 1 221 ? 17.278 -16.945 -2.017 1.00 88.38 221 ALA A O 1
ATOM 1788 N N . ARG A 1 222 ? 19.328 -16.313 -2.656 1.00 92.06 222 ARG A N 1
ATOM 1789 C CA . ARG A 1 222 ? 20.025 -17.350 -1.873 1.00 92.06 222 ARG A CA 1
ATOM 1790 C C . ARG A 1 222 ? 19.805 -17.203 -0.370 1.00 92.06 222 ARG A C 1
ATOM 1792 O O . ARG A 1 222 ? 19.611 -18.201 0.318 1.00 92.06 222 ARG A O 1
ATOM 1799 N N . ARG A 1 223 ? 19.799 -15.974 0.158 1.00 92.31 223 ARG A N 1
ATOM 1800 C CA . ARG A 1 223 ? 19.513 -15.704 1.580 1.00 92.31 223 ARG A CA 1
ATOM 1801 C C . ARG A 1 223 ? 18.114 -16.179 1.977 1.00 92.31 223 ARG A C 1
ATOM 1803 O O . ARG A 1 223 ? 17.923 -16.625 3.106 1.00 92.31 223 ARG A O 1
ATOM 1810 N N . GLN A 1 224 ? 17.167 -16.112 1.046 1.00 88.38 224 GLN A N 1
ATOM 1811 C CA . GLN A 1 224 ? 15.795 -16.594 1.204 1.00 88.38 224 GLN A CA 1
ATOM 1812 C C . GLN A 1 224 ? 15.635 -18.098 0.891 1.00 88.38 224 GLN A C 1
ATOM 1814 O O . GLN A 1 224 ? 14.534 -18.627 1.012 1.00 88.38 224 GLN A O 1
ATOM 1819 N N . ASN A 1 225 ? 16.722 -18.810 0.558 1.00 91.50 225 ASN A N 1
ATOM 1820 C CA . ASN A 1 225 ? 16.733 -20.198 0.070 1.00 91.50 225 ASN A CA 1
ATOM 1821 C C . ASN A 1 225 ? 15.907 -20.424 -1.216 1.00 91.50 225 ASN A C 1
ATOM 1823 O O . ASN A 1 225 ? 15.444 -21.538 -1.467 1.00 91.50 225 ASN A O 1
ATOM 1827 N N . ASP A 1 226 ? 15.743 -19.392 -2.047 1.00 90.31 226 ASP A N 1
ATOM 1828 C CA . ASP A 1 226 ? 15.096 -19.480 -3.358 1.00 90.31 226 ASP A CA 1
ATOM 1829 C C . ASP A 1 226 ? 16.134 -19.772 -4.459 1.00 90.31 226 ASP A C 1
ATOM 1831 O O . ASP A 1 226 ? 16.529 -18.914 -5.255 1.00 90.31 226 ASP A O 1
ATOM 1835 N N . GLU A 1 227 ? 16.629 -21.013 -4.463 1.00 90.88 227 GLU A N 1
ATOM 1836 C CA . GLU A 1 227 ? 17.606 -21.502 -5.448 1.00 90.88 227 GLU A CA 1
ATOM 1837 C C . GLU A 1 227 ? 17.109 -21.445 -6.907 1.00 90.88 227 GLU A C 1
ATOM 1839 O O . GLU A 1 227 ? 17.902 -21.075 -7.779 1.00 90.88 227 GLU A O 1
ATOM 1844 N N . PRO A 1 228 ? 15.831 -21.756 -7.225 1.00 86.75 228 PRO A N 1
ATOM 1845 C CA . PRO A 1 228 ? 15.308 -21.580 -8.580 1.00 86.75 228 PRO A CA 1
ATOM 1846 C C . PRO A 1 228 ? 15.448 -20.142 -9.092 1.00 86.75 228 PRO A C 1
ATOM 1848 O O . PRO A 1 228 ? 15.949 -19.934 -10.201 1.00 86.75 228 PRO A O 1
ATOM 1851 N N . THR A 1 229 ? 15.072 -19.149 -8.281 1.00 82.88 229 THR A N 1
ATOM 1852 C CA . THR A 1 229 ? 15.204 -17.735 -8.653 1.00 82.88 229 THR A CA 1
ATOM 1853 C C . THR A 1 229 ? 16.669 -17.325 -8.773 1.00 82.88 229 THR A C 1
ATOM 1855 O O . THR A 1 229 ? 17.042 -16.664 -9.744 1.00 82.88 229 THR A O 1
ATOM 1858 N N . ALA A 1 230 ? 17.534 -17.759 -7.849 1.00 89.06 230 ALA A N 1
ATOM 1859 C CA . ALA A 1 230 ? 18.968 -17.480 -7.927 1.00 89.06 230 ALA A CA 1
ATOM 1860 C C . ALA A 1 230 ? 19.589 -18.013 -9.232 1.00 89.06 230 ALA A C 1
ATOM 1862 O O . ALA A 1 230 ? 20.345 -17.298 -9.893 1.00 89.06 230 ALA A O 1
ATOM 1863 N N . HIS A 1 231 ? 19.229 -19.234 -9.641 1.00 87.19 231 HIS A N 1
ATOM 1864 C CA . HIS A 1 231 ? 19.713 -19.834 -10.883 1.00 87.19 231 HIS A CA 1
ATOM 1865 C C . HIS A 1 231 ? 19.228 -19.082 -12.131 1.00 87.19 231 HIS A C 1
ATOM 1867 O O . HIS A 1 231 ? 20.016 -18.822 -13.043 1.00 87.19 231 HIS A O 1
ATOM 1873 N N . ALA A 1 232 ? 17.954 -18.678 -12.161 1.00 84.75 232 ALA A N 1
ATOM 1874 C CA . ALA A 1 232 ? 17.410 -17.878 -13.257 1.00 84.75 232 ALA A CA 1
ATOM 1875 C C . ALA A 1 232 ? 18.136 -16.526 -13.383 1.00 84.75 232 ALA A C 1
ATOM 1877 O O . ALA A 1 232 ? 18.570 -16.139 -14.470 1.00 84.75 232 ALA A O 1
ATOM 1878 N N . LEU A 1 233 ? 18.344 -15.831 -12.261 1.00 89.31 233 LEU A N 1
ATOM 1879 C CA . LEU A 1 233 ? 19.065 -14.557 -12.224 1.00 89.31 233 LEU A CA 1
ATOM 1880 C C . LEU A 1 233 ? 20.529 -14.693 -12.672 1.00 89.31 233 LEU A C 1
ATOM 1882 O O . LEU A 1 233 ? 21.053 -13.796 -13.333 1.00 89.31 233 LEU A O 1
ATOM 1886 N N . GLU A 1 234 ? 21.197 -15.811 -12.372 1.00 92.50 234 GLU A N 1
ATOM 1887 C CA . GLU A 1 234 ? 22.549 -16.082 -12.874 1.00 92.50 234 GLU A CA 1
ATOM 1888 C C . GLU A 1 234 ? 22.606 -16.191 -14.400 1.00 92.50 234 GLU A C 1
ATOM 1890 O O . GLU A 1 234 ? 23.547 -15.673 -15.006 1.00 92.50 234 GLU A O 1
ATOM 1895 N N . ALA A 1 235 ? 21.620 -16.839 -15.026 1.00 89.56 235 ALA A N 1
ATOM 1896 C CA . ALA A 1 235 ? 21.552 -16.948 -16.482 1.00 89.56 235 ALA A CA 1
ATOM 1897 C C . ALA A 1 235 ? 21.419 -15.560 -17.130 1.00 89.56 235 ALA A C 1
ATOM 1899 O O . ALA A 1 235 ? 22.200 -15.204 -18.017 1.00 89.56 235 ALA A O 1
ATOM 1900 N N . TYR A 1 236 ? 20.519 -14.725 -16.602 1.00 90.88 236 TYR A N 1
ATOM 1901 C CA . TYR A 1 236 ? 20.375 -13.333 -17.027 1.00 90.88 236 TYR A CA 1
ATOM 1902 C C . TYR A 1 236 ? 21.661 -12.526 -16.818 1.00 90.88 236 TYR A C 1
ATOM 1904 O O . TYR A 1 236 ? 22.096 -11.819 -17.727 1.00 90.88 236 TYR A O 1
ATOM 1912 N N . LYS A 1 237 ? 22.321 -12.663 -15.661 1.00 93.62 237 LYS A N 1
ATOM 1913 C CA . LYS A 1 237 ? 23.592 -11.982 -15.380 1.00 93.62 237 LYS A CA 1
ATOM 1914 C C . LYS A 1 237 ? 24.676 -12.366 -16.395 1.00 93.62 237 LYS A C 1
ATOM 1916 O O . LYS A 1 237 ? 25.338 -11.476 -16.930 1.00 93.62 237 LYS A O 1
ATOM 1921 N N . ARG A 1 238 ? 24.833 -13.661 -16.697 1.00 91.62 238 ARG A N 1
ATOM 1922 C CA . ARG A 1 238 ? 25.799 -14.140 -17.703 1.00 91.62 238 ARG A CA 1
ATOM 1923 C C . ARG A 1 238 ? 25.515 -13.539 -19.072 1.00 91.62 238 ARG A C 1
ATOM 1925 O O . ARG A 1 238 ? 26.452 -13.128 -19.754 1.00 91.62 238 ARG A O 1
ATOM 1932 N N . LEU A 1 239 ? 24.242 -13.426 -19.457 1.00 91.38 239 LEU A N 1
ATOM 1933 C CA . LEU A 1 239 ? 23.874 -12.770 -20.707 1.00 91.38 239 LEU A CA 1
ATOM 1934 C C . LEU A 1 239 ? 24.282 -11.288 -20.714 1.00 91.38 239 LEU A C 1
ATOM 1936 O O . LEU A 1 239 ? 24.819 -10.826 -21.720 1.00 91.38 239 LEU A O 1
ATOM 1940 N N . LEU A 1 240 ? 24.097 -10.545 -19.618 1.00 93.25 240 LEU A N 1
ATOM 1941 C CA . LEU A 1 240 ? 24.537 -9.142 -19.518 1.00 93.25 240 LEU A CA 1
ATOM 1942 C C . LEU A 1 240 ? 26.058 -9.002 -19.644 1.00 93.25 240 LEU A C 1
ATOM 1944 O O . LEU A 1 240 ? 26.545 -8.178 -20.423 1.00 93.25 240 LEU A O 1
ATOM 1948 N N . GLU A 1 241 ? 26.804 -9.823 -18.901 1.00 93.44 241 GLU A N 1
ATOM 1949 C CA . GLU A 1 241 ? 28.269 -9.858 -18.937 1.00 93.44 241 GLU A CA 1
ATOM 1950 C C . GLU A 1 241 ? 28.766 -10.186 -20.343 1.00 93.44 241 GLU A C 1
ATOM 1952 O O . GLU A 1 241 ? 29.626 -9.489 -20.883 1.00 93.44 241 GLU A O 1
ATOM 1957 N N . ARG A 1 242 ? 28.169 -11.193 -20.984 1.00 93.06 242 ARG A N 1
ATOM 1958 C CA . ARG A 1 242 ? 28.589 -11.609 -22.315 1.00 93.06 242 ARG A CA 1
ATOM 1959 C C . ARG A 1 242 ? 28.204 -10.597 -23.388 1.00 93.06 242 ARG A C 1
ATOM 1961 O O . ARG A 1 242 ? 29.015 -10.280 -24.257 1.00 93.06 242 ARG A O 1
ATOM 1968 N N . SER A 1 243 ? 27.016 -10.009 -23.287 1.00 92.38 243 SER A N 1
ATOM 1969 C CA . SER A 1 243 ? 26.556 -8.951 -24.195 1.00 92.38 243 SER A CA 1
ATOM 1970 C C . SER A 1 243 ? 27.462 -7.725 -24.154 1.00 92.38 243 SER A C 1
ATOM 1972 O O . SER A 1 243 ? 27.685 -7.098 -25.188 1.00 92.38 243 SER A O 1
ATOM 1974 N N . ARG A 1 244 ? 28.053 -7.417 -22.994 1.00 92.06 244 ARG A N 1
ATOM 1975 C CA . ARG A 1 244 ? 29.053 -6.352 -22.861 1.00 92.06 244 ARG A CA 1
ATOM 1976 C C . ARG A 1 244 ? 30.337 -6.637 -23.651 1.00 92.06 244 ARG A C 1
ATOM 1978 O O . ARG A 1 244 ? 30.971 -5.698 -24.127 1.00 92.06 244 ARG A O 1
ATOM 1985 N N . GLU A 1 245 ? 30.738 -7.900 -23.776 1.00 91.38 245 GLU A N 1
ATOM 1986 C CA . GLU A 1 245 ? 31.979 -8.298 -24.454 1.00 91.38 245 GLU A CA 1
ATOM 1987 C C . GLU A 1 245 ? 31.814 -8.452 -25.966 1.00 91.38 245 GLU A C 1
ATOM 1989 O O . GLU A 1 245 ? 32.681 -8.028 -26.732 1.00 91.38 245 GLU A O 1
ATOM 1994 N N . VAL A 1 246 ? 30.722 -9.087 -26.398 1.00 92.25 246 VAL A N 1
ATOM 1995 C CA . VAL A 1 246 ? 30.540 -9.513 -27.796 1.00 92.25 246 VAL A CA 1
ATOM 1996 C C . VAL A 1 246 ? 29.317 -8.909 -28.484 1.00 92.25 246 VAL A C 1
ATOM 1998 O O . VAL A 1 246 ? 29.127 -9.119 -29.682 1.00 92.25 246 VAL A O 1
ATOM 2001 N N . GLY A 1 247 ? 28.523 -8.124 -27.757 1.00 91.06 247 GLY A N 1
ATOM 2002 C CA . GLY A 1 247 ? 27.262 -7.550 -28.217 1.00 91.06 247 GLY A CA 1
ATOM 2003 C C . GLY A 1 247 ? 26.051 -8.465 -27.955 1.00 91.06 247 GLY A C 1
ATOM 2004 O O . GLY A 1 247 ? 26.217 -9.686 -27.891 1.00 91.06 247 GLY A O 1
ATOM 2005 N N . PRO A 1 248 ? 24.825 -7.905 -27.841 1.00 90.38 248 PRO A N 1
ATOM 2006 C CA . PRO A 1 248 ? 23.625 -8.661 -27.458 1.00 90.38 248 PRO A CA 1
ATOM 2007 C C . PRO A 1 248 ? 23.282 -9.839 -28.375 1.00 90.38 248 PRO A C 1
ATOM 2009 O O . PRO A 1 248 ? 22.963 -10.920 -27.895 1.00 90.38 248 PRO A O 1
ATOM 2012 N N . ASP A 1 249 ? 23.385 -9.649 -29.694 1.00 90.44 249 ASP A N 1
ATOM 2013 C CA . ASP A 1 249 ? 23.008 -10.682 -30.671 1.00 90.44 249 ASP A CA 1
ATOM 2014 C C . ASP A 1 249 ? 23.905 -11.914 -30.575 1.00 90.44 249 ASP A C 1
ATOM 2016 O O . ASP A 1 249 ? 23.430 -13.047 -30.552 1.00 90.44 249 ASP A O 1
ATOM 2020 N N . LYS A 1 250 ? 25.217 -11.684 -30.478 1.00 89.88 250 LYS A N 1
ATOM 2021 C CA . LYS A 1 250 ? 26.194 -12.763 -30.382 1.00 89.88 250 LYS A CA 1
ATOM 2022 C C . LYS A 1 250 ? 26.136 -13.451 -29.019 1.00 89.88 250 LYS A C 1
ATOM 2024 O O . LYS A 1 250 ? 26.280 -14.663 -28.954 1.00 89.88 250 LYS A O 1
ATOM 2029 N N . ALA A 1 251 ? 25.893 -12.701 -27.945 1.00 90.06 251 ALA A N 1
ATOM 2030 C CA . ALA A 1 251 ? 25.763 -13.271 -26.610 1.00 90.06 251 ALA A CA 1
ATOM 2031 C C . ALA A 1 251 ? 24.535 -14.187 -26.478 1.00 90.06 251 ALA A C 1
ATOM 2033 O O . ALA A 1 251 ? 24.649 -15.268 -25.911 1.00 90.06 251 ALA A O 1
ATOM 2034 N N . VAL A 1 252 ? 23.387 -13.797 -27.045 1.00 87.31 252 VAL A N 1
ATOM 2035 C CA . VAL A 1 252 ? 22.193 -14.659 -27.085 1.00 87.31 252 VAL A CA 1
ATOM 2036 C C . VAL A 1 252 ? 22.417 -15.891 -27.951 1.00 87.31 252 VAL A C 1
ATOM 2038 O O . VAL A 1 252 ? 22.029 -16.983 -27.549 1.00 87.31 252 VAL A O 1
ATOM 2041 N N . GLN A 1 253 ? 23.073 -15.742 -29.105 1.00 86.75 253 GLN A N 1
ATOM 2042 C CA . GLN A 1 253 ? 23.418 -16.881 -29.953 1.00 86.75 253 GLN A CA 1
ATOM 2043 C C . GLN A 1 253 ? 24.280 -17.904 -29.198 1.00 86.75 253 GLN A C 1
ATOM 2045 O O . GLN A 1 253 ? 23.977 -19.089 -29.232 1.00 86.75 253 GLN A O 1
ATOM 2050 N N . GLU A 1 254 ? 25.305 -17.450 -28.472 1.00 87.12 254 GLU A N 1
ATOM 2051 C CA . GLU A 1 254 ? 26.168 -18.334 -27.680 1.00 87.12 254 GLU A CA 1
ATOM 2052 C C . GLU A 1 254 ? 25.409 -19.049 -26.545 1.00 87.12 254 GLU A C 1
ATOM 2054 O O . GLU A 1 254 ? 25.730 -20.191 -26.229 1.00 87.12 254 GLU A O 1
ATOM 2059 N N . ILE A 1 255 ? 24.391 -18.414 -25.947 1.00 82.75 255 ILE A N 1
ATOM 2060 C CA . ILE A 1 255 ? 23.536 -19.053 -24.931 1.00 82.75 255 ILE A CA 1
ATOM 2061 C C . ILE A 1 255 ? 22.609 -20.097 -25.558 1.00 82.75 255 ILE A C 1
ATOM 2063 O O . ILE A 1 255 ? 22.514 -21.203 -25.036 1.00 82.75 255 ILE A O 1
ATOM 2067 N N . LEU A 1 256 ? 21.966 -19.780 -26.684 1.00 81.25 256 LEU A N 1
ATOM 2068 C CA . LEU A 1 256 ? 21.089 -20.721 -27.389 1.00 81.25 256 LEU A CA 1
ATOM 2069 C C . LEU A 1 256 ? 21.866 -21.947 -27.889 1.00 81.25 256 LEU A C 1
ATOM 2071 O O . LEU A 1 256 ? 21.402 -23.070 -27.734 1.00 81.25 256 LEU A O 1
ATOM 2075 N N . GLU A 1 257 ? 23.076 -21.745 -28.417 1.00 78.19 257 GLU A N 1
ATOM 2076 C CA . GLU A 1 257 ? 23.968 -22.835 -28.830 1.00 78.19 257 GLU A CA 1
ATOM 2077 C C . GLU A 1 257 ? 24.418 -23.702 -27.637 1.00 78.19 257 GLU A C 1
ATOM 2079 O O . GLU A 1 257 ? 24.584 -24.910 -27.791 1.00 78.19 257 GLU A O 1
ATOM 2084 N N . ALA A 1 258 ? 24.567 -23.116 -26.443 1.00 70.56 258 ALA A N 1
ATOM 2085 C CA . ALA A 1 258 ? 24.906 -23.842 -25.218 1.00 70.56 258 ALA A CA 1
ATOM 2086 C C . ALA A 1 258 ? 23.711 -24.587 -24.585 1.00 70.56 258 ALA A C 1
ATOM 2088 O O . ALA A 1 258 ? 23.915 -25.596 -23.913 1.00 70.56 258 ALA A O 1
ATOM 2089 N N . GLU A 1 259 ? 22.475 -24.118 -24.787 1.00 62.38 259 GLU A N 1
ATOM 2090 C CA . GLU A 1 259 ? 21.244 -24.803 -24.350 1.00 62.38 259 GLU A CA 1
ATOM 2091 C C . GLU A 1 259 ? 20.794 -25.903 -25.337 1.00 62.38 259 GLU A C 1
ATOM 2093 O O . GLU A 1 259 ? 20.122 -26.853 -24.932 1.00 62.38 259 GLU A O 1
ATOM 2098 N N . GLU A 1 260 ? 21.191 -25.817 -26.614 1.00 45.56 260 GLU A N 1
ATOM 2099 C CA . GLU A 1 260 ? 20.925 -26.825 -27.655 1.00 45.56 260 GLU A CA 1
ATOM 2100 C C . GLU A 1 260 ? 21.978 -27.945 -27.742 1.00 45.56 260 GLU A C 1
ATOM 2102 O O . GLU A 1 260 ? 21.772 -28.905 -28.492 1.00 45.56 260 GLU A O 1
ATOM 2107 N N . GLU A 1 261 ? 23.082 -27.892 -26.984 1.00 31.22 261 GLU A N 1
ATOM 2108 C CA . GLU A 1 261 ? 24.017 -29.019 -26.912 1.00 31.22 261 GLU A CA 1
ATOM 2109 C C . GLU A 1 261 ? 23.331 -30.220 -26.233 1.00 31.22 261 GLU A C 1
ATOM 2111 O O . GLU A 1 261 ? 23.020 -30.177 -25.036 1.00 31.22 261 GLU A O 1
ATOM 2116 N N . PRO A 1 262 ? 23.084 -31.334 -26.954 1.00 28.89 262 PRO A N 1
ATOM 2117 C CA . PRO A 1 262 ? 22.592 -32.531 -26.308 1.00 28.89 262 PRO A CA 1
ATOM 2118 C C . PRO A 1 262 ? 23.652 -32.987 -25.311 1.00 28.89 262 PRO A C 1
ATOM 2120 O O . PRO A 1 262 ? 24.828 -33.119 -25.654 1.00 28.89 262 PRO A O 1
ATOM 2123 N N . ILE A 1 263 ? 23.220 -33.307 -24.091 1.00 37.91 263 ILE A N 1
ATOM 2124 C CA . ILE A 1 263 ? 23.971 -34.198 -23.209 1.00 37.91 263 ILE A CA 1
ATOM 2125 C C . ILE A 1 263 ? 24.030 -35.542 -23.949 1.00 37.91 263 ILE A C 1
ATOM 2127 O O . ILE A 1 263 ? 23.130 -36.375 -23.837 1.00 37.91 263 ILE A O 1
ATOM 2131 N N . VAL A 1 264 ? 25.025 -35.703 -24.822 1.00 29.28 264 VAL A N 1
ATOM 2132 C CA . VAL A 1 264 ? 25.273 -36.957 -25.532 1.00 29.28 264 VAL A CA 1
ATOM 2133 C C . VAL A 1 264 ? 25.722 -37.983 -24.477 1.00 29.28 264 VAL A C 1
ATOM 2135 O O . VAL A 1 264 ? 26.535 -37.627 -23.621 1.00 29.28 264 VAL A O 1
ATOM 2138 N N . PRO A 1 265 ? 25.156 -39.205 -24.499 1.00 41.09 265 PRO A N 1
ATOM 2139 C CA . PRO A 1 265 ? 25.256 -40.207 -23.431 1.00 41.09 265 PRO A CA 1
ATOM 2140 C C . PRO A 1 265 ? 26.668 -40.709 -23.114 1.00 41.09 265 PRO A C 1
ATOM 2142 O O . PRO A 1 265 ? 27.514 -40.769 -24.036 1.00 41.09 265 PRO A O 1
#

Nearest PDB structures (foldseek):
  2w0g-assembly1_A  TM=6.951E-01  e=1.929E+00  Homo sapiens
  1us7-assembly1_B  TM=4.468E-01  e=2.553E+00  Homo sapiens
  5fwl-assembly1_E  TM=3.238E-01  e=1.327E+00  Homo sapiens

Mean predicted aligned error: 12.29 Å

Sequence (265 aa):
MSIDRLAEAMEQFVNSEDWDEARRIVEANPELLSDQALQLLSENIADYRTTRRDDVAEYLEEHRALLERSRQVGIARAFQEAEAHARETLEARRKQMDALRPAQPTPLQATVWQLLDADSPEKVDQVLSQHPELTRDQAALEYLDSLIQQAQASHAEEAVRYLREYHELLRTFYELPPVMRALQEFMSVPTWSESAQVLKNNPSLMSAEAISVMENLIQEARRQNDEPTAHALEAYKRLLERSREVGPDKAVQEILEAEEEPIVP

Foldseek 3Di:
DDPVVLVVLLVQLLPPPDLVSNLVSCVVCVVCLDPVVLVVLVVVLVVCVVVVVPVVSVSSVLSSVLSPVCVVPNSVVSSVVVVVVVVVLVVLLVVLVVVLQDPDDDPLSVLLVQCLPDPDPVSNVVSCVVCVCLLAPCVVLVVLVVSLVVCVVVVSVSNNVSSVVVSVVSVVSNPPDPLVVLVVVLLPDPALVVSLVSCVVCVCCLDPVVLVVLVVVLVVCVVVVNVVSNVSSVLSSQLSPVCNVPNSVVSSVVVVVVVPDPPDD

pLDDT: mean 88.05, std 10.56, range [28.89, 97.56]

Solvent-accessible surface area (backbone atoms only — not comparable to full-atom values): 14371 Å² total; per-residue (Å²): 134,64,70,67,58,57,53,52,54,49,52,52,39,74,68,39,93,44,72,70,53,28,48,51,46,48,71,75,38,63,64,60,65,35,71,66,41,52,47,53,50,52,49,52,33,52,53,27,47,75,70,69,36,52,70,62,20,52,55,50,45,55,56,46,50,44,40,56,38,21,70,75,66,36,56,77,54,29,50,53,52,48,56,51,48,54,50,52,52,52,52,50,24,50,56,40,44,60,72,68,54,65,96,76,60,52,73,69,52,47,53,52,49,55,46,72,67,39,89,46,71,68,48,37,53,48,44,50,69,76,37,53,60,56,42,70,37,65,67,47,54,55,49,45,52,52,48,36,54,50,23,57,76,68,68,28,62,55,33,31,55,56,47,47,55,54,41,51,53,38,45,53,55,48,68,43,54,71,47,58,55,52,48,50,59,42,69,68,45,95,41,62,76,53,30,29,53,45,42,70,75,37,63,62,51,50,33,74,64,33,50,52,53,50,52,52,52,30,54,50,28,49,74,71,67,35,55,70,59,24,54,53,49,48,54,56,45,52,44,33,60,37,20,59,75,64,35,39,69,54,27,42,50,57,49,53,58,64,71,65,56,73,86,72,132